Protein AF-A0A933RPC4-F1 (afdb_monomer_lite)

Structure (mmCIF, N/CA/C/O backbone):
data_AF-A0A933RPC4-F1
#
_entry.id   AF-A0A933RPC4-F1
#
loop_
_atom_site.group_PDB
_atom_site.id
_atom_site.type_symbol
_atom_site.label_atom_id
_atom_site.label_alt_id
_atom_site.label_comp_id
_atom_site.label_asym_id
_atom_site.label_entity_id
_atom_site.label_seq_id
_atom_site.pdbx_PDB_ins_code
_atom_site.Cartn_x
_atom_site.Cartn_y
_atom_site.Cartn_z
_atom_site.occupancy
_atom_site.B_iso_or_equiv
_atom_site.auth_seq_id
_atom_site.auth_comp_id
_atom_site.auth_asym_id
_atom_site.auth_atom_id
_atom_site.pdbx_PDB_model_num
ATOM 1 N N . MET A 1 1 ? 20.369 17.256 -13.723 1.00 57.94 1 MET A N 1
ATOM 2 C CA . MET A 1 1 ? 19.764 15.963 -13.328 1.00 57.94 1 MET A CA 1
ATOM 3 C C . MET A 1 1 ? 19.264 15.294 -14.595 1.00 57.94 1 MET A C 1
ATOM 5 O O . MET A 1 1 ? 18.896 16.015 -15.511 1.00 57.94 1 MET A O 1
ATOM 9 N N . SER A 1 2 ? 19.366 13.969 -14.718 1.00 73.44 2 SER A N 1
ATOM 10 C CA . SER A 1 2 ? 18.933 13.271 -15.935 1.00 73.44 2 SER A CA 1
ATOM 11 C C . SER A 1 2 ? 17.410 13.105 -15.948 1.00 73.44 2 SER A C 1
ATOM 13 O O . SER A 1 2 ? 16.814 12.784 -14.922 1.00 73.44 2 SER A O 1
ATOM 15 N N . GLU A 1 3 ? 16.775 13.250 -17.114 1.00 77.50 3 GLU A N 1
ATOM 16 C CA . GLU A 1 3 ? 15.316 13.099 -17.270 1.00 77.50 3 GLU A CA 1
ATOM 17 C C . GLU A 1 3 ? 14.790 11.736 -16.788 1.00 77.50 3 GLU A C 1
ATOM 19 O O . GLU A 1 3 ? 13.647 11.607 -16.357 1.00 77.50 3 GLU A O 1
ATOM 24 N N . ALA A 1 4 ? 15.611 10.684 -16.861 1.00 73.75 4 ALA A N 1
ATOM 25 C CA . ALA A 1 4 ? 15.263 9.364 -16.338 1.00 73.75 4 ALA A CA 1
ATOM 26 C C . ALA A 1 4 ? 15.171 9.348 -14.802 1.00 73.75 4 ALA A C 1
ATOM 28 O O . ALA A 1 4 ? 14.255 8.742 -14.250 1.00 73.75 4 ALA A O 1
ATOM 29 N N . PHE A 1 5 ? 16.082 10.044 -14.118 1.00 77.31 5 PHE A N 1
ATOM 30 C CA . PHE A 1 5 ? 16.080 10.144 -12.660 1.00 77.31 5 PHE A CA 1
ATOM 31 C C . PHE A 1 5 ? 14.871 10.940 -12.154 1.00 77.31 5 PHE A C 1
ATOM 33 O O . PHE A 1 5 ? 14.212 10.535 -11.195 1.00 77.31 5 PHE A O 1
ATOM 40 N N . ASP A 1 6 ? 14.543 12.043 -12.830 1.00 82.50 6 ASP A N 1
ATOM 41 C CA . ASP A 1 6 ? 13.403 12.880 -12.456 1.00 82.50 6 ASP A CA 1
ATOM 42 C C . ASP A 1 6 ? 12.060 12.173 -12.705 1.00 82.50 6 ASP A C 1
ATOM 44 O O . ASP A 1 6 ? 11.146 12.297 -11.884 1.00 82.50 6 ASP A O 1
ATOM 48 N N . ARG A 1 7 ? 11.958 11.355 -13.765 1.00 84.88 7 ARG A N 1
ATOM 49 C CA . ARG A 1 7 ? 10.789 10.494 -14.018 1.00 84.88 7 ARG A CA 1
ATOM 50 C C . ARG A 1 7 ? 10.577 9.458 -12.918 1.00 84.88 7 ARG A C 1
ATOM 52 O O . ARG A 1 7 ? 9.518 9.467 -12.293 1.00 84.88 7 ARG A O 1
ATOM 59 N N . GLY A 1 8 ? 11.605 8.669 -12.593 1.00 85.19 8 GLY A N 1
ATOM 60 C CA . GLY A 1 8 ? 11.526 7.678 -11.512 1.00 85.19 8 GLY A CA 1
ATOM 61 C C . G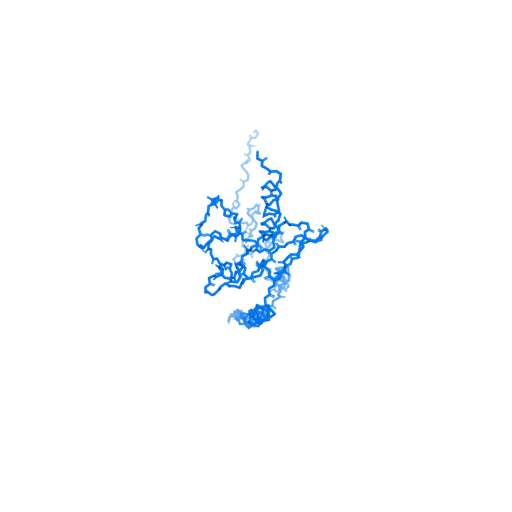LY A 1 8 ? 11.126 8.313 -10.177 1.00 85.19 8 GLY A C 1
ATOM 62 O O . GLY A 1 8 ? 10.178 7.877 -9.525 1.00 85.19 8 GLY A O 1
ATOM 63 N N . ARG A 1 9 ? 11.746 9.448 -9.825 1.00 88.12 9 ARG A N 1
ATOM 64 C CA . ARG A 1 9 ? 11.396 10.203 -8.613 1.00 88.12 9 ARG A CA 1
ATOM 65 C C . ARG A 1 9 ? 9.954 10.722 -8.632 1.00 88.12 9 ARG A C 1
ATOM 67 O O . ARG A 1 9 ? 9.306 10.765 -7.583 1.00 88.12 9 ARG A O 1
ATOM 74 N N . SER A 1 10 ? 9.456 11.182 -9.776 1.00 89.94 10 SER A N 1
ATOM 75 C CA . SER A 1 10 ? 8.071 11.645 -9.919 1.00 89.94 10 SER A CA 1
ATOM 76 C C . SER A 1 10 ? 7.085 10.493 -9.716 1.00 89.94 10 SER A C 1
ATOM 78 O O . SER A 1 10 ? 6.132 10.622 -8.942 1.00 89.94 10 SER A O 1
ATOM 80 N N . PHE A 1 11 ? 7.367 9.340 -10.324 1.00 92.00 11 PHE A N 1
ATOM 81 C CA . PHE A 1 11 ? 6.546 8.144 -10.199 1.00 92.00 11 PHE A CA 1
ATOM 82 C C . PHE A 1 11 ? 6.513 7.607 -8.761 1.00 92.00 11 PHE A C 1
ATOM 84 O O . PHE A 1 11 ? 5.427 7.436 -8.205 1.00 92.00 11 PHE A O 1
ATOM 91 N N . GLU A 1 12 ? 7.665 7.481 -8.095 1.00 92.06 12 GLU A N 1
ATOM 92 C CA . GLU A 1 12 ? 7.747 7.114 -6.670 1.00 92.06 12 GLU A CA 1
ATOM 93 C C . GLU A 1 12 ? 6.885 8.045 -5.796 1.00 92.06 12 GLU A C 1
ATOM 95 O O . GLU A 1 12 ? 6.175 7.606 -4.889 1.00 92.06 12 GLU A O 1
ATOM 100 N N . ASN A 1 13 ? 6.884 9.352 -6.085 1.00 92.56 13 ASN A N 1
ATOM 101 C CA . ASN A 1 13 ? 6.038 10.308 -5.371 1.00 92.56 13 ASN A CA 1
ATOM 102 C C . ASN A 1 13 ? 4.541 10.135 -5.666 1.00 92.56 13 ASN A C 1
ATOM 104 O O . ASN A 1 13 ? 3.733 10.370 -4.762 1.00 92.56 13 ASN A O 1
ATOM 108 N N . LYS A 1 14 ? 4.159 9.752 -6.892 1.00 93.12 14 LYS A N 1
ATOM 109 C CA . LYS A 1 14 ? 2.768 9.432 -7.257 1.00 93.12 14 LYS A CA 1
ATOM 110 C C . LYS A 1 14 ? 2.286 8.221 -6.457 1.00 93.12 14 LYS A C 1
ATOM 112 O O . LYS A 1 14 ? 1.271 8.326 -5.770 1.00 93.12 14 LYS A O 1
ATOM 117 N N . VAL A 1 15 ? 3.049 7.127 -6.465 1.00 92.88 15 VAL A N 1
ATOM 118 C CA . VAL A 1 15 ? 2.726 5.896 -5.721 1.00 92.88 15 VAL A CA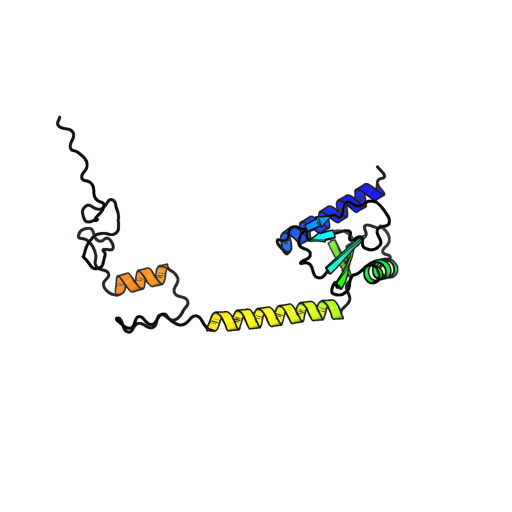 1
ATOM 119 C C . VAL A 1 15 ? 2.633 6.176 -4.219 1.00 92.88 15 VAL A C 1
ATOM 121 O O . VAL A 1 15 ? 1.627 5.850 -3.590 1.00 92.88 15 VAL A O 1
ATOM 124 N N . ARG A 1 16 ? 3.608 6.900 -3.653 1.00 93.06 16 ARG A N 1
ATOM 125 C CA . ARG A 1 16 ? 3.594 7.326 -2.244 1.00 93.06 16 ARG A CA 1
ATOM 126 C C . ARG A 1 16 ? 2.307 8.065 -1.865 1.00 93.06 16 ARG A C 1
ATOM 128 O O . ARG A 1 16 ? 1.734 7.790 -0.816 1.00 93.06 16 ARG A O 1
ATOM 135 N N . LYS A 1 17 ? 1.849 9.009 -2.697 1.00 92.81 17 LYS A N 1
ATOM 136 C CA . LYS A 1 17 ? 0.610 9.768 -2.445 1.00 92.81 17 LYS A CA 1
ATOM 137 C C . LYS A 1 17 ? -0.621 8.863 -2.443 1.00 92.81 17 LYS A C 1
ATOM 139 O O . LYS A 1 17 ? -1.454 9.002 -1.551 1.00 92.81 17 LYS A O 1
ATOM 144 N N . ILE A 1 18 ? -0.718 7.942 -3.406 1.00 92.56 18 ILE A N 1
ATOM 145 C CA . ILE A 1 18 ? -1.820 6.971 -3.485 1.00 92.56 18 ILE A CA 1
ATOM 146 C C . ILE A 1 18 ? -1.856 6.129 -2.207 1.00 92.56 18 ILE A C 1
ATOM 148 O O . ILE A 1 18 ? -2.890 6.055 -1.545 1.00 92.56 18 ILE A O 1
ATOM 152 N N . MET A 1 19 ? -0.714 5.565 -1.813 1.00 91.81 19 MET A N 1
ATOM 153 C CA . MET A 1 19 ? -0.614 4.733 -0.617 1.00 91.81 19 MET A CA 1
ATOM 154 C C . MET A 1 19 ? -0.945 5.495 0.663 1.00 91.81 19 MET A C 1
ATOM 156 O O . MET A 1 19 ? -1.761 5.025 1.448 1.00 91.81 19 MET A O 1
ATOM 160 N N . SER A 1 20 ? -0.375 6.686 0.864 1.00 90.62 20 SER A N 1
ATOM 161 C CA . SER A 1 20 ? -0.695 7.510 2.035 1.00 90.62 20 SER A CA 1
ATOM 162 C C . SER A 1 20 ? -2.177 7.873 2.098 1.00 90.62 20 SER A C 1
ATOM 164 O O . SER A 1 20 ? -2.750 7.871 3.181 1.00 90.62 20 SER A O 1
ATOM 166 N N . SER A 1 21 ? -2.819 8.142 0.957 1.00 91.56 21 SER A N 1
ATOM 167 C CA . SER A 1 21 ? -4.251 8.450 0.923 1.00 91.56 21 SER A CA 1
ATOM 168 C C . SER A 1 21 ? -5.130 7.241 1.243 1.00 91.56 21 SER A C 1
ATOM 170 O O . SER A 1 21 ? -6.191 7.419 1.834 1.00 91.56 21 SER A O 1
ATOM 172 N N . LYS A 1 22 ? -4.738 6.037 0.813 1.00 90.94 22 LYS A N 1
ATOM 173 C CA . LYS A 1 22 ? -5.549 4.819 0.964 1.00 90.94 22 LYS A CA 1
ATOM 174 C C . LYS A 1 22 ? -5.326 4.121 2.301 1.00 90.94 22 LYS A C 1
ATOM 176 O O . LYS A 1 22 ? -6.291 3.708 2.928 1.00 90.94 22 LYS A O 1
ATOM 181 N N . LEU A 1 23 ? -4.071 4.011 2.728 1.00 87.50 23 LEU A N 1
ATOM 182 C CA . LEU A 1 23 ? -3.686 3.316 3.957 1.00 87.50 23 LEU A CA 1
ATOM 183 C C . LEU A 1 23 ? -3.683 4.239 5.179 1.00 87.50 23 LEU A C 1
ATOM 185 O O . LEU A 1 23 ? -3.589 3.753 6.296 1.00 87.50 23 LEU A O 1
ATOM 189 N N . GLN A 1 24 ? -3.754 5.562 4.980 1.00 87.25 24 GLN A N 1
ATOM 190 C CA . GLN A 1 24 ? -3.625 6.563 6.050 1.00 87.25 24 GLN A CA 1
ATOM 191 C C . GLN A 1 24 ? -2.303 6.440 6.835 1.00 87.25 24 GLN A C 1
ATOM 193 O O . GLN A 1 24 ? -2.194 6.879 7.977 1.00 87.25 24 GLN A O 1
ATOM 198 N N . LEU A 1 25 ? -1.271 5.876 6.196 1.00 85.81 25 LEU A N 1
ATOM 199 C CA . LEU A 1 25 ? 0.065 5.689 6.759 1.00 85.81 25 LEU A CA 1
ATOM 200 C C . LEU A 1 25 ? 1.038 6.785 6.304 1.00 85.81 25 LEU A C 1
ATOM 202 O O . LEU A 1 25 ? 0.921 7.370 5.215 1.00 85.81 25 LEU A O 1
ATOM 206 N N . ASN A 1 26 ? 2.062 7.023 7.127 1.00 85.81 26 ASN A N 1
ATOM 207 C CA . ASN A 1 26 ? 3.136 7.962 6.817 1.00 85.81 26 ASN A CA 1
ATOM 208 C C . ASN A 1 26 ? 4.203 7.308 5.930 1.00 85.81 26 ASN A C 1
ATOM 210 O O . ASN A 1 26 ? 5.281 6.911 6.376 1.00 85.81 26 ASN A O 1
ATOM 214 N N . ILE A 1 27 ? 3.880 7.218 4.642 1.00 87.88 27 ILE A N 1
ATOM 215 C CA . ILE A 1 27 ? 4.730 6.600 3.633 1.00 87.88 27 ILE A CA 1
ATOM 216 C C . ILE A 1 27 ? 5.797 7.590 3.151 1.00 87.88 27 ILE A C 1
ATOM 218 O O . ILE A 1 27 ? 5.503 8.714 2.716 1.00 87.88 27 ILE A O 1
ATOM 222 N N . LYS A 1 28 ? 7.058 7.148 3.181 1.00 87.25 28 LYS A N 1
ATOM 223 C CA . LYS A 1 28 ? 8.230 7.902 2.734 1.00 87.25 28 LYS A CA 1
ATOM 224 C C . LYS A 1 28 ? 8.958 7.167 1.615 1.00 87.25 28 LYS A C 1
ATOM 226 O O . LYS A 1 28 ? 9.014 5.946 1.559 1.00 87.25 28 LYS A O 1
ATOM 231 N N . ARG A 1 29 ? 9.550 7.960 0.730 1.00 86.19 29 ARG A N 1
ATOM 232 C CA . ARG A 1 29 ? 10.479 7.495 -0.299 1.00 86.19 29 ARG A CA 1
ATOM 233 C C . ARG A 1 29 ? 11.848 7.295 0.332 1.00 86.19 29 ARG A C 1
ATOM 235 O O . ARG A 1 29 ? 12.293 8.199 1.054 1.00 86.19 29 ARG A O 1
ATOM 242 N N . ASP A 1 30 ? 12.523 6.188 0.053 1.00 79.44 30 ASP A N 1
ATOM 243 C CA . ASP A 1 30 ? 13.898 6.045 0.520 1.00 79.44 30 ASP A CA 1
ATOM 244 C C . ASP A 1 30 ? 14.831 6.923 -0.326 1.00 79.44 30 ASP A C 1
ATOM 246 O O . ASP A 1 30 ? 14.876 6.864 -1.557 1.00 79.44 30 ASP A O 1
ATOM 250 N N . LYS A 1 31 ? 15.541 7.830 0.346 1.00 67.62 31 LYS A N 1
ATOM 251 C CA . LYS A 1 31 ? 16.398 8.825 -0.305 1.00 67.62 31 LYS A CA 1
ATOM 252 C C . LYS A 1 31 ? 17.812 8.309 -0.554 1.00 67.62 31 LYS A C 1
ATOM 254 O O . LYS A 1 31 ? 18.581 9.044 -1.168 1.00 67.62 31 LYS A O 1
ATOM 259 N N . GLN A 1 32 ? 18.177 7.112 -0.088 1.00 59.09 32 GLN A N 1
ATOM 260 C CA . GLN A 1 32 ? 19.544 6.626 -0.254 1.00 59.09 32 GLN A CA 1
ATOM 261 C C . GLN A 1 32 ? 19.860 6.324 -1.723 1.00 59.09 32 GLN A C 1
ATOM 263 O O . GLN A 1 32 ? 19.387 5.360 -2.319 1.00 59.09 32 GLN A O 1
ATOM 268 N N . SER A 1 33 ? 20.673 7.183 -2.328 1.00 43.22 33 SER A N 1
ATOM 269 C CA . SER A 1 33 ? 21.341 6.938 -3.603 1.00 43.22 33 SER A CA 1
ATOM 270 C C . SER A 1 33 ? 22.560 6.049 -3.343 1.00 43.22 33 SER A C 1
ATOM 272 O O . SER A 1 33 ? 23.479 6.483 -2.656 1.00 43.22 33 SER A O 1
ATOM 274 N N . GLY A 1 34 ? 22.575 4.820 -3.861 1.00 49.50 34 GLY A N 1
ATOM 275 C CA . GLY A 1 34 ? 23.717 3.905 -3.732 1.00 49.50 34 GLY A CA 1
ATOM 276 C C . GLY A 1 34 ? 23.308 2.466 -3.433 1.00 49.50 34 GLY A C 1
ATOM 277 O O . GLY A 1 34 ? 22.218 2.227 -2.917 1.00 49.50 34 GLY A O 1
ATOM 278 N N . ALA A 1 35 ? 24.184 1.527 -3.799 1.00 44.91 35 ALA A N 1
ATOM 279 C CA . ALA A 1 35 ? 24.040 0.074 -3.687 1.00 44.91 35 ALA A CA 1
ATOM 280 C C . ALA A 1 35 ? 23.952 -0.414 -2.225 1.00 44.91 35 ALA A C 1
ATOM 282 O O . ALA A 1 35 ? 24.854 -1.065 -1.708 1.00 44.91 35 ALA A O 1
ATOM 283 N N . GLY A 1 36 ? 22.867 -0.064 -1.537 1.00 52.88 36 GLY A N 1
ATOM 284 C CA . GLY A 1 36 ? 22.479 -0.681 -0.276 1.00 52.88 36 GLY A CA 1
ATOM 285 C C . GLY A 1 36 ? 21.806 -2.025 -0.544 1.00 52.88 36 GLY A C 1
ATOM 286 O O . GLY A 1 36 ? 20.910 -2.108 -1.381 1.00 52.88 36 GLY A O 1
ATOM 287 N N . ILE A 1 37 ? 22.232 -3.062 0.177 1.00 54.97 37 ILE A N 1
ATOM 288 C CA . ILE A 1 37 ? 21.796 -4.459 -0.011 1.00 54.97 37 ILE A CA 1
ATOM 289 C C . ILE A 1 37 ? 20.285 -4.637 0.265 1.00 54.97 37 ILE A C 1
ATOM 291 O O . ILE A 1 37 ? 19.657 -5.512 -0.316 1.00 54.97 37 ILE A O 1
ATOM 295 N N . HIS A 1 38 ? 19.676 -3.748 1.062 1.00 61.06 38 HIS A N 1
ATOM 296 C CA . HIS A 1 38 ? 18.257 -3.808 1.447 1.00 61.06 38 HIS A CA 1
ATOM 297 C C . HIS A 1 38 ? 17.527 -2.478 1.220 1.00 61.06 38 HIS A C 1
ATOM 299 O O . HIS A 1 38 ? 16.871 -1.947 2.118 1.00 61.06 38 HIS A O 1
ATOM 305 N N . LYS A 1 39 ? 17.684 -1.886 0.032 1.00 72.00 39 LYS A N 1
ATOM 306 C CA . LYS A 1 39 ? 16.986 -0.644 -0.312 1.00 72.00 39 LYS A CA 1
ATOM 307 C C . LYS A 1 39 ? 15.582 -0.931 -0.858 1.00 72.00 39 LYS A C 1
ATOM 309 O O . LYS A 1 39 ? 15.437 -1.705 -1.798 1.00 72.00 39 LYS A O 1
ATOM 314 N N . GLN A 1 40 ? 14.590 -0.240 -0.300 1.00 76.00 40 GLN A N 1
ATOM 315 C CA . GLN A 1 40 ? 13.216 -0.156 -0.808 1.00 76.00 40 GLN A CA 1
ATOM 316 C C . GLN A 1 40 ? 12.990 1.208 -1.454 1.00 76.00 40 GLN A C 1
ATOM 318 O O . GLN A 1 40 ? 13.529 2.202 -0.969 1.00 76.00 40 GLN A O 1
ATOM 323 N N . ASP A 1 41 ? 12.174 1.293 -2.502 1.00 79.19 41 ASP A N 1
ATOM 324 C CA . ASP A 1 41 ? 11.840 2.598 -3.090 1.00 79.19 41 ASP A CA 1
ATOM 325 C C . ASP A 1 41 ? 10.851 3.358 -2.200 1.00 79.19 41 ASP A C 1
ATOM 327 O O . ASP A 1 41 ? 10.949 4.576 -1.998 1.00 79.19 41 ASP A O 1
ATOM 331 N N . ILE A 1 42 ? 9.923 2.611 -1.601 1.00 82.94 42 ILE A N 1
ATOM 332 C CA . ILE A 1 42 ? 8.888 3.115 -0.711 1.00 82.94 42 ILE A CA 1
ATOM 333 C C . ILE A 1 42 ? 8.907 2.324 0.592 1.00 82.94 42 ILE A C 1
ATOM 335 O O . ILE A 1 42 ? 8.849 1.099 0.588 1.00 82.94 42 ILE A O 1
ATOM 339 N N . ARG A 1 43 ? 8.926 3.049 1.711 1.00 82.00 43 ARG A N 1
ATOM 340 C CA . ARG A 1 43 ? 8.887 2.492 3.063 1.00 82.00 43 ARG A CA 1
ATOM 341 C C . ARG A 1 43 ? 7.886 3.241 3.924 1.00 82.00 43 ARG A C 1
ATOM 343 O O . ARG A 1 43 ? 7.749 4.464 3.838 1.00 82.00 43 ARG A O 1
ATOM 350 N N . ASP A 1 44 ? 7.223 2.509 4.801 1.00 81.19 44 ASP A N 1
ATOM 351 C CA . ASP A 1 44 ? 6.545 3.122 5.934 1.00 81.19 44 ASP A CA 1
ATOM 352 C C . ASP A 1 44 ? 7.585 3.598 6.965 1.00 81.19 44 ASP A C 1
ATOM 354 O O . ASP A 1 44 ? 8.632 2.976 7.161 1.00 81.19 44 ASP A O 1
ATOM 358 N N . GLN A 1 45 ? 7.314 4.728 7.618 1.00 73.62 45 GLN A N 1
ATOM 359 C CA . GLN A 1 45 ? 8.165 5.249 8.684 1.00 73.62 45 GLN A CA 1
ATOM 360 C C . GLN A 1 45 ? 8.249 4.285 9.876 1.00 73.62 45 GLN A C 1
ATOM 362 O O . GLN A 1 45 ? 9.296 4.234 10.522 1.00 73.62 45 GLN A O 1
ATOM 367 N N . TYR A 1 46 ? 7.175 3.549 10.160 1.00 75.06 46 TYR A N 1
ATOM 368 C CA . TYR A 1 46 ? 7.065 2.682 11.332 1.00 75.06 46 TYR A CA 1
ATOM 369 C C . TYR A 1 46 ? 7.274 1.197 11.017 1.00 75.06 46 TYR A C 1
ATOM 371 O O . TYR A 1 46 ? 7.214 0.375 11.925 1.00 75.06 46 TYR A O 1
ATOM 379 N N . GLY A 1 47 ? 7.553 0.852 9.754 1.00 74.56 47 GLY A N 1
ATOM 380 C CA . GLY A 1 47 ? 7.774 -0.533 9.334 1.00 74.56 47 GLY A CA 1
ATOM 381 C C . GLY A 1 47 ? 6.534 -1.421 9.460 1.00 74.56 47 GLY A C 1
ATOM 382 O O . GLY A 1 47 ? 6.673 -2.633 9.547 1.00 74.56 47 GLY A O 1
ATOM 383 N N . GLN A 1 48 ? 5.334 -0.837 9.479 1.00 78.25 48 GLN A N 1
ATOM 384 C CA . GLN A 1 48 ? 4.077 -1.573 9.643 1.00 78.25 48 GLN A CA 1
ATOM 385 C C . GLN A 1 48 ? 3.586 -2.201 8.340 1.00 78.25 48 GLN A C 1
ATOM 387 O O . GLN A 1 48 ? 2.687 -3.035 8.354 1.00 78.25 48 GLN A O 1
ATOM 392 N N . LEU A 1 49 ? 4.140 -1.777 7.204 1.00 84.06 49 LEU A N 1
ATOM 393 C CA . LEU A 1 49 ? 3.711 -2.244 5.898 1.00 84.06 49 LEU A CA 1
ATOM 394 C C . LEU A 1 49 ? 4.306 -3.637 5.602 1.00 84.06 49 LEU A C 1
ATOM 396 O O . LEU A 1 49 ? 5.527 -3.740 5.440 1.00 84.06 49 LEU A O 1
ATOM 400 N N . PRO A 1 50 ? 3.477 -4.685 5.428 1.00 88.50 50 PRO A N 1
ATOM 401 C CA . PRO A 1 50 ? 3.948 -6.038 5.121 1.00 88.50 50 PRO A CA 1
ATOM 402 C C . PRO A 1 50 ? 4.307 -6.211 3.633 1.00 88.50 50 PRO A C 1
ATOM 404 O O . PRO A 1 50 ? 4.224 -7.306 3.088 1.00 88.50 50 PRO A O 1
ATOM 407 N N . LEU A 1 51 ? 4.682 -5.129 2.942 1.00 90.50 51 LEU A N 1
ATOM 408 C CA . LEU A 1 51 ? 4.966 -5.115 1.507 1.00 90.50 51 LEU A CA 1
ATOM 409 C C . LEU A 1 51 ? 6.359 -4.539 1.252 1.00 90.50 51 LEU A C 1
ATOM 411 O O . LEU A 1 51 ? 6.707 -3.480 1.777 1.00 90.50 51 LEU A O 1
ATOM 415 N N . PHE A 1 52 ? 7.124 -5.210 0.396 1.00 91.25 52 PHE A N 1
ATOM 416 C CA . PHE A 1 52 ? 8.340 -4.679 -0.209 1.00 91.25 52 PHE A CA 1
ATOM 417 C C . PHE A 1 52 ? 7.967 -4.070 -1.560 1.00 91.25 52 PHE A C 1
ATOM 419 O O . PHE A 1 52 ? 7.532 -4.793 -2.452 1.00 91.25 52 PHE A O 1
ATOM 426 N N . ILE A 1 53 ? 8.121 -2.756 -1.723 1.00 91.12 53 ILE A N 1
ATOM 427 C CA . ILE A 1 53 ? 7.669 -2.052 -2.930 1.00 91.12 53 ILE A CA 1
ATOM 428 C C . ILE A 1 53 ? 8.862 -1.571 -3.751 1.00 91.12 53 ILE A C 1
ATOM 430 O O . ILE A 1 53 ? 9.624 -0.709 -3.307 1.00 91.12 53 ILE A O 1
ATOM 434 N N . GLU A 1 54 ? 8.955 -2.084 -4.977 1.00 91.94 54 GLU A N 1
ATOM 435 C CA . GLU A 1 54 ? 9.868 -1.613 -6.021 1.00 91.94 54 GLU A CA 1
ATOM 436 C C . GLU A 1 54 ? 9.055 -0.873 -7.098 1.00 91.94 54 GLU A C 1
ATOM 438 O O . GLU A 1 54 ? 8.090 -1.407 -7.651 1.00 91.94 54 GLU A O 1
ATOM 443 N N . CYS A 1 55 ? 9.427 0.370 -7.396 1.00 92.31 55 CYS A N 1
ATOM 444 C CA . CYS A 1 55 ? 8.764 1.225 -8.375 1.00 92.31 55 CYS A CA 1
ATOM 445 C C . CYS A 1 55 ? 9.574 1.273 -9.674 1.00 92.31 55 CYS A C 1
ATOM 447 O O . CYS A 1 55 ? 10.722 1.712 -9.686 1.00 92.31 55 CYS A O 1
ATOM 449 N N . LYS A 1 56 ? 8.966 0.890 -10.799 1.00 91.12 56 LYS A N 1
ATOM 450 C CA . LYS A 1 56 ? 9.616 0.924 -12.116 1.00 91.12 56 LYS A CA 1
ATOM 451 C C . LYS A 1 56 ? 8.815 1.781 -13.088 1.00 91.12 56 LYS A C 1
ATOM 453 O O . LYS A 1 56 ? 7.708 1.424 -13.466 1.00 91.12 56 LYS A O 1
ATOM 458 N N . ASP A 1 57 ? 9.408 2.887 -13.528 1.00 90.12 57 ASP A N 1
ATOM 459 C CA . ASP A 1 57 ? 8.871 3.734 -14.599 1.00 90.12 57 ASP A CA 1
ATOM 460 C C . ASP A 1 57 ? 9.727 3.570 -15.863 1.00 90.12 57 ASP A C 1
ATOM 462 O O . ASP A 1 57 ? 10.766 4.214 -16.040 1.00 90.12 57 ASP A O 1
ATOM 466 N N . HIS A 1 58 ? 9.321 2.637 -16.725 1.00 85.06 58 HIS A N 1
ATOM 467 C CA . HIS A 1 58 ? 10.005 2.320 -17.976 1.00 85.06 58 HIS A CA 1
ATOM 468 C C . HIS A 1 58 ? 9.003 2.199 -19.123 1.00 85.06 58 HIS A C 1
ATOM 470 O O . HIS A 1 58 ? 7.926 1.641 -18.963 1.00 85.06 58 HIS A O 1
ATOM 476 N N . LYS A 1 59 ? 9.412 2.636 -20.323 1.00 82.88 59 LYS A N 1
ATOM 477 C CA . LYS A 1 59 ? 8.603 2.509 -21.552 1.00 82.88 59 LYS A CA 1
ATOM 478 C C . LYS A 1 59 ? 8.362 1.058 -21.977 1.00 82.88 59 LYS A C 1
ATOM 480 O O . LYS A 1 59 ? 7.405 0.778 -22.684 1.00 82.88 59 LYS A O 1
ATOM 485 N N . THR A 1 60 ? 9.276 0.161 -21.620 1.00 86.00 60 THR A N 1
ATOM 486 C CA . THR A 1 60 ? 9.202 -1.255 -21.975 1.00 86.00 60 THR A CA 1
ATOM 487 C C . THR A 1 60 ? 9.041 -2.062 -20.706 1.00 86.00 60 THR A C 1
ATOM 489 O O . THR A 1 60 ? 9.890 -1.994 -19.815 1.00 86.00 60 THR A O 1
ATOM 492 N N . THR A 1 61 ? 7.972 -2.844 -20.645 1.00 88.25 61 THR A N 1
ATOM 493 C CA . THR A 1 61 ? 7.651 -3.652 -19.476 1.00 88.25 61 THR A CA 1
ATOM 494 C C . THR A 1 61 ? 8.549 -4.882 -19.416 1.00 88.25 61 THR A C 1
ATOM 496 O O . THR A 1 61 ? 8.499 -5.747 -20.289 1.00 88.25 61 THR A O 1
ATOM 499 N N . LYS A 1 62 ? 9.369 -4.985 -18.365 1.00 91.25 62 LYS A N 1
ATOM 500 C CA . LYS A 1 62 ? 10.238 -6.145 -18.115 1.00 91.25 62 LYS A CA 1
ATOM 501 C C . LYS A 1 62 ? 9.857 -6.862 -16.820 1.00 91.25 62 LYS A C 1
ATOM 503 O O . LYS A 1 62 ? 10.692 -7.075 -15.945 1.00 91.25 62 LYS A O 1
ATOM 508 N N . LEU A 1 63 ? 8.586 -7.260 -16.708 1.00 91.38 63 LEU A N 1
ATOM 509 C CA . LEU A 1 63 ? 8.004 -7.789 -15.463 1.00 91.38 63 LEU A CA 1
ATOM 510 C C . LEU A 1 63 ? 8.831 -8.906 -14.822 1.00 91.38 63 LEU A C 1
ATOM 512 O O . LEU A 1 63 ? 9.050 -8.874 -13.621 1.00 91.38 63 LEU A O 1
ATOM 516 N N . LYS A 1 64 ? 9.332 -9.872 -15.604 1.00 91.94 64 LYS A N 1
ATOM 517 C CA . LYS A 1 64 ? 10.122 -10.996 -15.067 1.00 91.94 64 LYS A CA 1
ATOM 518 C C . LYS A 1 64 ? 11.441 -10.551 -14.426 1.00 91.94 64 LYS A C 1
ATOM 520 O O . LYS A 1 64 ? 11.869 -11.155 -13.451 1.00 91.94 64 LYS A O 1
ATOM 525 N N . GLU A 1 65 ? 12.093 -9.538 -14.993 1.00 92.69 65 GLU A N 1
ATOM 526 C CA . GLU A 1 65 ? 13.348 -8.979 -14.477 1.00 92.69 65 GLU A CA 1
ATOM 527 C C . GLU A 1 65 ? 13.072 -8.194 -13.194 1.00 92.69 65 GLU A C 1
ATOM 529 O O . GLU 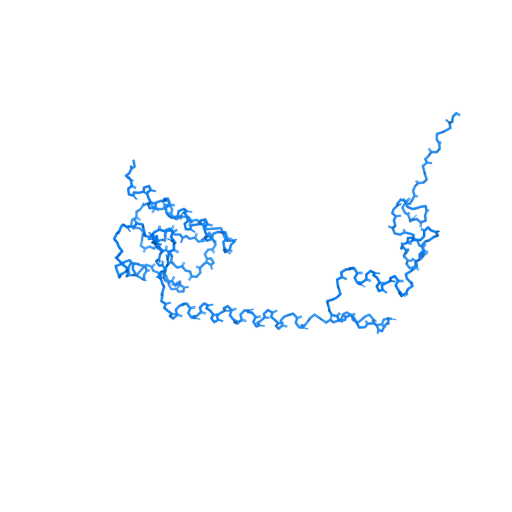A 1 65 ? 13.652 -8.487 -12.154 1.00 92.69 65 GLU A O 1
ATOM 534 N N . TRP A 1 66 ? 12.095 -7.286 -13.243 1.00 92.81 66 TRP A N 1
ATOM 535 C CA . TRP A 1 66 ? 11.695 -6.471 -12.094 1.00 92.81 66 TRP A CA 1
ATOM 536 C C . TRP A 1 66 ? 11.183 -7.314 -10.929 1.00 92.81 66 TRP A C 1
ATOM 538 O O . TRP A 1 66 ? 11.488 -7.026 -9.778 1.00 92.81 66 TRP A O 1
ATOM 548 N N . TRP A 1 67 ? 10.448 -8.383 -11.231 1.00 92.81 67 TRP A N 1
ATOM 549 C CA . TRP A 1 67 ? 9.976 -9.334 -10.235 1.00 92.81 67 TRP A CA 1
ATOM 550 C C . TRP A 1 67 ? 11.133 -10.021 -9.511 1.00 92.81 67 TRP A C 1
ATOM 552 O O . TRP A 1 67 ? 11.137 -10.073 -8.288 1.00 92.81 67 TRP A O 1
ATOM 562 N N . ARG A 1 68 ? 12.139 -10.511 -10.249 1.00 91.94 68 ARG A N 1
ATOM 563 C CA . ARG A 1 68 ? 13.327 -11.144 -9.651 1.00 91.94 68 ARG A CA 1
ATOM 564 C C . ARG A 1 68 ? 14.104 -10.177 -8.762 1.00 91.94 68 ARG A C 1
ATOM 566 O O . ARG A 1 68 ? 14.607 -10.592 -7.724 1.00 91.94 68 ARG A O 1
ATOM 573 N N . GLU A 1 69 ? 14.192 -8.905 -9.152 1.00 88.81 69 GLU A N 1
ATOM 574 C CA . GLU A 1 69 ? 14.806 -7.870 -8.315 1.00 88.81 69 GLU A CA 1
ATOM 575 C C . GLU A 1 69 ? 14.013 -7.630 -7.025 1.00 88.81 69 GLU A C 1
ATOM 577 O O . GLU A 1 69 ? 14.613 -7.559 -5.955 1.00 88.81 69 GLU A O 1
ATOM 582 N N . ALA A 1 70 ? 12.685 -7.522 -7.114 1.00 90.44 70 ALA A N 1
ATOM 583 C CA . ALA A 1 70 ? 11.831 -7.296 -5.951 1.00 90.44 70 ALA A CA 1
ATOM 584 C C . ALA A 1 70 ? 11.832 -8.498 -4.992 1.00 90.44 70 ALA A C 1
ATOM 586 O O . ALA A 1 70 ? 12.018 -8.321 -3.792 1.00 90.44 70 ALA A O 1
ATOM 587 N N . ASP A 1 71 ? 11.688 -9.716 -5.516 1.00 91.06 71 ASP A N 1
ATOM 588 C CA . ASP A 1 71 ? 11.710 -10.958 -4.735 1.00 91.06 71 ASP A CA 1
ATOM 589 C C . ASP A 1 71 ? 13.073 -11.154 -4.050 1.00 91.06 71 ASP A C 1
ATOM 591 O O . ASP A 1 71 ? 13.129 -11.381 -2.844 1.00 91.06 71 ASP A O 1
ATOM 595 N N . GLY A 1 72 ? 14.180 -10.933 -4.770 1.00 87.50 72 GLY A N 1
ATOM 596 C CA . GLY A 1 72 ? 15.534 -11.081 -4.225 1.00 87.50 72 GLY A CA 1
ATOM 597 C C . GLY A 1 72 ? 15.936 -10.044 -3.168 1.00 87.50 72 GLY A C 1
ATOM 598 O O . GLY A 1 72 ? 16.826 -10.316 -2.365 1.00 87.50 72 GLY A O 1
ATOM 599 N N . LYS A 1 73 ? 15.304 -8.862 -3.152 1.00 86.44 73 LYS A N 1
ATOM 600 C CA . LYS A 1 73 ? 15.545 -7.815 -2.138 1.00 86.44 73 LYS A CA 1
ATOM 601 C C . LYS A 1 73 ? 14.530 -7.831 -0.994 1.00 86.44 73 LYS A C 1
ATOM 603 O O . LYS A 1 73 ? 14.746 -7.143 0.008 1.00 86.44 73 LYS A O 1
ATOM 608 N N . SER A 1 74 ? 13.417 -8.547 -1.152 1.00 84.75 74 SER A N 1
ATOM 609 C CA . SER A 1 74 ? 12.371 -8.615 -0.136 1.00 84.75 74 SER A CA 1
ATOM 610 C C . SER A 1 74 ? 12.888 -9.271 1.146 1.00 84.75 74 SER A C 1
ATOM 612 O O . SER A 1 74 ? 13.650 -10.236 1.113 1.00 84.75 74 SER A O 1
ATOM 614 N N . ASN A 1 75 ? 12.511 -8.708 2.296 1.00 81.50 75 ASN A N 1
ATOM 615 C CA . ASN A 1 75 ? 12.867 -9.279 3.592 1.00 81.50 75 ASN A CA 1
ATOM 616 C C . ASN A 1 75 ? 11.858 -10.357 3.995 1.00 81.50 75 ASN A C 1
ATOM 618 O O . ASN A 1 75 ? 10.705 -10.348 3.561 1.00 81.50 75 ASN A O 1
ATOM 622 N N . PHE A 1 76 ? 12.275 -11.245 4.899 1.00 78.44 76 PHE A N 1
ATOM 623 C CA . PHE A 1 76 ? 11.380 -12.231 5.498 1.00 78.44 76 PHE A CA 1
ATOM 624 C C . PHE A 1 76 ? 10.166 -11.541 6.146 1.00 78.44 76 PHE A C 1
ATOM 626 O O . PHE A 1 76 ? 10.329 -10.622 6.949 1.00 78.44 76 PHE A O 1
ATOM 633 N N . GLY A 1 77 ? 8.957 -11.971 5.776 1.00 81.50 77 GLY A N 1
ATOM 634 C CA . GLY A 1 77 ? 7.699 -11.375 6.242 1.00 81.50 77 GLY A CA 1
ATOM 635 C C . GLY A 1 77 ? 7.200 -10.170 5.433 1.00 81.50 77 GLY A C 1
ATOM 636 O O . GLY A 1 77 ? 6.186 -9.587 5.803 1.00 81.50 77 GLY A O 1
ATOM 637 N N . GLN A 1 78 ? 7.868 -9.793 4.337 1.00 87.38 78 GLN A N 1
ATOM 638 C CA . GLN A 1 78 ? 7.360 -8.793 3.393 1.00 87.38 78 GLN A CA 1
ATOM 639 C C . GLN A 1 78 ? 7.009 -9.445 2.055 1.00 87.38 78 GLN A C 1
ATOM 641 O O . GLN A 1 78 ? 7.836 -10.136 1.463 1.00 87.38 78 GLN A O 1
ATOM 646 N N . ALA A 1 79 ? 5.806 -9.186 1.542 1.00 91.94 79 ALA A N 1
ATOM 647 C CA . ALA A 1 79 ? 5.428 -9.631 0.206 1.00 91.94 79 ALA A CA 1
ATOM 648 C C . ALA A 1 79 ? 6.073 -8.716 -0.856 1.00 91.94 79 ALA A C 1
ATOM 650 O O . ALA A 1 79 ? 5.903 -7.493 -0.780 1.00 91.94 79 ALA A O 1
ATOM 651 N N . PRO A 1 80 ? 6.812 -9.255 -1.842 1.00 93.25 80 PRO A N 1
ATOM 652 C CA . PRO A 1 80 ? 7.373 -8.463 -2.928 1.00 93.25 80 PRO A CA 1
ATOM 653 C C . PRO A 1 80 ? 6.272 -7.944 -3.854 1.00 93.25 80 PRO A C 1
ATOM 655 O O . PRO A 1 80 ? 5.413 -8.693 -4.324 1.00 93.25 80 PRO A O 1
ATOM 658 N N . VAL A 1 81 ? 6.322 -6.644 -4.138 1.00 94.56 81 VAL A N 1
ATOM 659 C CA . VAL A 1 81 ? 5.385 -5.941 -5.010 1.00 94.56 81 VAL A CA 1
ATOM 660 C C . VAL A 1 81 ? 6.162 -5.052 -5.973 1.00 94.56 81 VAL A C 1
ATOM 662 O O . VAL A 1 81 ? 6.932 -4.180 -5.566 1.00 94.56 81 VAL A O 1
ATOM 665 N N . VAL A 1 82 ? 5.918 -5.241 -7.267 1.00 94.81 82 VAL A N 1
ATOM 666 C CA . VAL A 1 82 ? 6.422 -4.348 -8.316 1.00 94.81 82 VAL A CA 1
ATOM 667 C C . VAL A 1 82 ? 5.298 -3.418 -8.729 1.00 94.81 82 VAL A C 1
ATOM 669 O O . VAL A 1 82 ? 4.236 -3.894 -9.117 1.00 94.81 82 VAL A O 1
ATOM 672 N N . VAL A 1 83 ? 5.530 -2.110 -8.682 1.00 95.12 83 VAL A N 1
ATOM 673 C CA . VAL A 1 83 ? 4.565 -1.084 -9.090 1.00 95.12 83 VAL A CA 1
ATOM 674 C C . VAL A 1 83 ? 5.090 -0.373 -10.328 1.00 95.12 83 VAL A C 1
ATOM 676 O O . VAL A 1 83 ? 6.244 0.057 -10.360 1.00 95.12 83 VAL A O 1
ATOM 679 N N . PHE A 1 84 ? 4.255 -0.242 -11.353 1.00 94.62 84 PHE A N 1
ATOM 680 C CA . PHE A 1 84 ? 4.641 0.352 -12.631 1.00 94.62 84 PHE A CA 1
ATOM 681 C C . PHE A 1 84 ? 3.454 1.093 -13.262 1.00 94.62 84 PHE A C 1
ATOM 683 O O . PHE A 1 84 ? 2.298 0.754 -12.993 1.00 94.62 84 PHE A O 1
ATOM 690 N N . PRO A 1 85 ? 3.707 2.144 -14.057 1.00 93.31 85 PRO A N 1
ATOM 691 C CA . PRO A 1 85 ? 2.653 2.798 -14.810 1.00 93.31 85 PRO A CA 1
ATOM 692 C C . PRO A 1 85 ? 2.305 1.964 -16.046 1.00 93.31 85 PRO A C 1
ATOM 694 O O . PRO A 1 85 ? 3.200 1.471 -16.734 1.00 93.31 85 PRO A O 1
ATOM 697 N N . ASP A 1 86 ? 1.017 1.858 -16.351 1.00 90.25 86 ASP A N 1
ATOM 698 C CA . ASP A 1 86 ? 0.535 1.383 -17.646 1.00 90.25 86 ASP A CA 1
ATOM 699 C C . ASP A 1 86 ? -0.504 2.374 -18.170 1.00 90.25 86 ASP A C 1
ATOM 701 O O . ASP A 1 86 ? -1.584 2.534 -17.600 1.00 90.25 86 ASP A O 1
ATOM 705 N N . ASN A 1 87 ? -0.139 3.106 -19.222 1.00 86.06 87 ASN A N 1
ATOM 706 C CA . ASN A 1 87 ? -0.902 4.245 -19.736 1.00 86.06 87 ASN A CA 1
ATOM 707 C C . ASN A 1 87 ? -1.251 5.265 -18.628 1.00 86.06 87 ASN A C 1
ATOM 709 O O . ASN A 1 87 ? -0.367 5.959 -18.120 1.00 86.06 87 ASN A O 1
ATOM 713 N N . GLU A 1 88 ? -2.528 5.375 -18.258 1.00 85.69 88 GLU A N 1
ATOM 714 C CA . GLU A 1 88 ? -3.018 6.308 -17.234 1.00 85.69 88 GLU A CA 1
ATOM 715 C C . GLU A 1 88 ? -3.098 5.679 -15.832 1.00 85.69 88 GLU A C 1
ATOM 717 O O . GLU A 1 88 ? -3.185 6.392 -14.822 1.00 85.69 88 GLU A O 1
ATOM 722 N N . GLU A 1 89 ? -2.999 4.353 -15.747 1.00 89.62 89 GLU A N 1
ATOM 723 C CA . GLU A 1 89 ? -3.172 3.592 -14.518 1.00 89.62 89 GLU A CA 1
ATOM 724 C C . GLU A 1 89 ? -1.838 3.263 -13.840 1.00 89.62 89 GLU A C 1
ATOM 726 O O . GLU A 1 89 ? -0.750 3.329 -14.416 1.00 89.62 89 GLU A O 1
ATOM 731 N N . VAL A 1 90 ? -1.925 2.946 -12.549 1.00 93.19 90 VAL A N 1
ATOM 732 C CA . VAL A 1 90 ? -0.802 2.431 -11.766 1.00 93.19 90 VAL A CA 1
ATOM 733 C C . VAL A 1 90 ? -1.135 0.991 -11.425 1.00 93.19 90 VAL A C 1
ATOM 735 O O . VAL A 1 90 ? -2.029 0.743 -10.617 1.00 93.19 90 VAL A O 1
ATOM 738 N N . LEU A 1 91 ? -0.417 0.064 -12.049 1.00 94.25 91 LEU A N 1
ATOM 739 C CA . LEU A 1 91 ? -0.591 -1.364 -11.842 1.00 94.25 91 LEU A CA 1
ATOM 740 C C . LEU A 1 91 ? 0.464 -1.893 -10.876 1.00 94.25 91 LEU A C 1
ATOM 742 O O . LEU A 1 91 ? 1.522 -1.287 -10.668 1.00 94.25 91 LEU A O 1
ATOM 746 N N . CYS A 1 92 ? 0.177 -3.053 -10.294 1.00 95.06 92 CYS A N 1
ATOM 747 C CA . CYS A 1 92 ? 1.148 -3.793 -9.512 1.00 95.06 92 CYS A CA 1
ATOM 748 C C . CYS A 1 92 ? 1.152 -5.283 -9.859 1.00 95.06 92 CYS A C 1
ATOM 750 O O . CYS A 1 92 ? 0.154 -5.840 -10.312 1.00 95.06 92 CYS A O 1
ATOM 752 N N . VAL A 1 93 ? 2.298 -5.924 -9.637 1.00 95.12 93 VAL A N 1
ATOM 753 C CA . VAL A 1 93 ? 2.449 -7.382 -9.657 1.00 95.12 93 VAL A CA 1
ATOM 754 C C . VAL A 1 93 ? 2.840 -7.847 -8.263 1.00 95.12 93 VAL A C 1
ATOM 756 O O . VAL A 1 93 ? 3.745 -7.277 -7.655 1.00 95.12 93 VAL A O 1
ATOM 759 N N . MET A 1 94 ? 2.180 -8.904 -7.799 1.00 95.75 94 MET A N 1
ATOM 760 C CA . MET A 1 94 ? 2.506 -9.649 -6.584 1.00 95.75 94 MET A CA 1
ATOM 761 C C . MET A 1 94 ? 2.236 -11.143 -6.800 1.00 95.75 94 MET A C 1
ATOM 763 O O . MET A 1 94 ? 1.561 -11.511 -7.768 1.00 95.75 94 MET A O 1
ATOM 767 N N . ARG A 1 95 ? 2.732 -12.017 -5.913 1.00 94.62 95 ARG A N 1
ATOM 768 C CA . ARG A 1 95 ? 2.354 -13.436 -5.970 1.00 94.62 95 ARG A CA 1
ATOM 769 C C . ARG A 1 95 ? 0.874 -13.575 -5.672 1.00 94.62 95 ARG A C 1
ATOM 771 O O . ARG A 1 95 ? 0.343 -12.926 -4.774 1.00 94.62 95 ARG A O 1
ATOM 778 N N . PHE A 1 96 ? 0.230 -14.474 -6.402 1.00 94.56 96 PHE A N 1
ATOM 779 C CA . PHE A 1 96 ? -1.177 -14.764 -6.176 1.00 94.56 96 PHE A CA 1
ATOM 780 C C . PHE A 1 96 ? -1.425 -15.313 -4.764 1.00 94.56 96 PHE A C 1
ATOM 782 O O . PHE A 1 96 ? -2.374 -14.902 -4.110 1.00 94.56 96 PHE A O 1
ATOM 789 N N . GLU A 1 97 ? -0.531 -16.162 -4.259 1.00 94.69 97 GLU A N 1
ATOM 790 C CA . GLU A 1 97 ? -0.594 -16.680 -2.886 1.00 94.69 97 GLU A CA 1
ATOM 791 C C . GLU A 1 97 ? -0.527 -15.561 -1.838 1.00 94.69 97 GLU A C 1
ATOM 793 O O . GLU A 1 97 ? -1.349 -15.530 -0.927 1.00 94.69 97 GLU A O 1
ATOM 798 N N . ASP A 1 98 ? 0.382 -14.594 -2.007 1.00 93.88 98 ASP A N 1
ATOM 799 C CA . ASP A 1 98 ? 0.495 -13.442 -1.103 1.00 93.88 98 ASP A CA 1
ATOM 800 C C . ASP A 1 98 ? -0.790 -12.596 -1.118 1.00 93.88 98 ASP A C 1
ATOM 802 O O . ASP A 1 98 ? -1.259 -12.160 -0.068 1.00 93.88 98 ASP A O 1
ATOM 806 N N . LEU A 1 99 ? -1.408 -12.408 -2.292 1.00 94.19 99 LEU A N 1
ATOM 807 C CA . LEU A 1 99 ? -2.700 -11.725 -2.404 1.00 94.19 99 LEU A CA 1
ATOM 808 C C . LEU A 1 99 ? -3.793 -12.475 -1.634 1.00 94.19 99 LEU A C 1
ATOM 810 O O . LEU A 1 99 ? -4.547 -11.858 -0.884 1.00 94.19 99 LEU A O 1
ATOM 814 N N . LEU A 1 100 ? -3.885 -13.795 -1.810 1.00 95.56 100 LEU A N 1
ATOM 815 C CA . LEU A 1 100 ? -4.881 -14.614 -1.120 1.00 95.56 100 LEU A CA 1
ATOM 816 C C . LEU A 1 100 ? -4.686 -14.600 0.400 1.00 95.56 100 LEU A C 1
ATOM 818 O O . LEU A 1 100 ? -5.674 -14.527 1.127 1.00 95.56 100 LEU A O 1
ATOM 822 N N . ASN A 1 101 ? -3.440 -14.610 0.877 1.00 93.62 101 ASN A N 1
ATOM 823 C CA . ASN A 1 101 ? -3.132 -14.495 2.303 1.00 93.62 101 ASN A CA 1
ATOM 824 C C . ASN A 1 101 ? -3.631 -13.160 2.874 1.00 93.62 101 ASN A C 1
ATOM 826 O O . ASN A 1 101 ? -4.334 -13.159 3.880 1.00 93.62 101 ASN A O 1
ATOM 830 N N . ILE A 1 102 ? -3.377 -12.041 2.184 1.00 91.31 102 ILE A N 1
ATOM 831 C CA . ILE A 1 102 ? -3.879 -10.717 2.595 1.00 91.31 102 ILE A CA 1
ATOM 832 C C . ILE A 1 102 ? -5.415 -10.679 2.602 1.00 91.31 102 ILE A C 1
ATOM 834 O O . ILE A 1 102 ? -6.024 -10.108 3.509 1.00 91.31 102 ILE A O 1
ATOM 838 N N . VAL A 1 103 ? -6.065 -11.278 1.598 1.00 93.88 103 VAL A N 1
ATOM 839 C CA . VAL A 1 103 ? -7.535 -11.345 1.539 1.00 93.88 103 VAL A CA 1
ATOM 840 C C . VAL A 1 103 ? -8.087 -12.153 2.711 1.00 93.88 103 VAL A C 1
ATOM 842 O O . VAL A 1 103 ? -9.036 -11.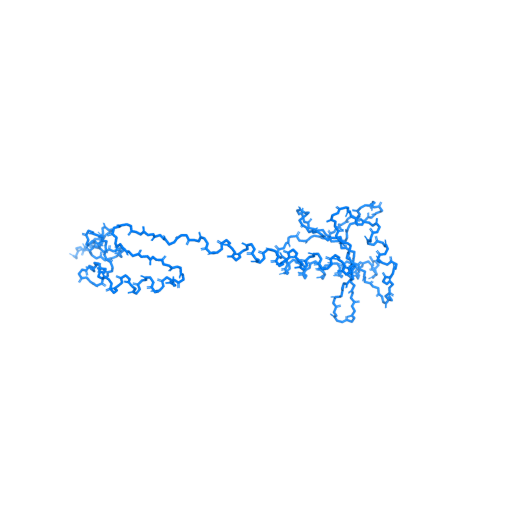702 3.351 1.00 93.88 103 VAL A O 1
ATOM 845 N N . ARG A 1 104 ? -7.481 -13.304 3.020 1.00 94.31 104 ARG A N 1
ATOM 846 C CA . ARG A 1 104 ? -7.864 -14.145 4.157 1.00 94.31 104 ARG A CA 1
ATOM 847 C C . ARG A 1 104 ? -7.718 -13.402 5.480 1.00 94.31 104 ARG A C 1
ATOM 849 O O . ARG A 1 104 ? -8.683 -13.340 6.230 1.00 94.31 104 ARG A O 1
ATOM 856 N N . GLU A 1 105 ? -6.575 -12.766 5.723 1.00 91.19 105 GLU A N 1
ATOM 857 C CA . GLU A 1 105 ? -6.374 -11.942 6.921 1.00 91.19 105 GLU A CA 1
ATOM 858 C C . GLU A 1 105 ? -7.441 -10.846 7.028 1.00 91.19 105 GLU A C 1
ATOM 860 O O . GLU A 1 105 ? -8.004 -10.614 8.096 1.00 91.19 105 GLU A O 1
ATOM 865 N N . SER A 1 106 ? -7.786 -10.188 5.915 1.00 90.56 106 SER A N 1
ATOM 866 C CA . SER A 1 106 ? -8.853 -9.184 5.911 1.00 90.56 106 SER A CA 1
ATOM 867 C C . SER A 1 106 ? -10.236 -9.760 6.231 1.00 90.56 106 SER A C 1
ATOM 869 O O . SER A 1 106 ? -11.088 -8.990 6.682 1.00 90.56 106 SER A O 1
ATOM 871 N N . MET A 1 107 ? -10.502 -11.035 5.943 1.00 92.75 107 MET A N 1
ATOM 872 C CA . MET A 1 107 ? -11.748 -11.704 6.326 1.00 92.75 107 MET A CA 1
ATOM 873 C C . MET A 1 107 ? -11.734 -12.030 7.819 1.00 92.75 107 MET A C 1
ATOM 875 O O . MET A 1 107 ? -12.638 -11.595 8.524 1.00 92.75 107 MET A O 1
ATOM 879 N N . ASP A 1 108 ? -10.653 -12.633 8.318 1.00 93.19 108 ASP A N 1
ATOM 880 C CA . ASP A 1 108 ? -10.489 -12.971 9.739 1.00 93.19 108 ASP A CA 1
ATOM 881 C C . ASP A 1 108 ? -10.636 -11.726 10.644 1.00 93.19 108 ASP A C 1
ATOM 883 O O . ASP A 1 108 ? -11.279 -11.763 11.698 1.00 93.19 108 ASP A O 1
ATOM 887 N N . TRP A 1 109 ? -10.100 -10.576 10.211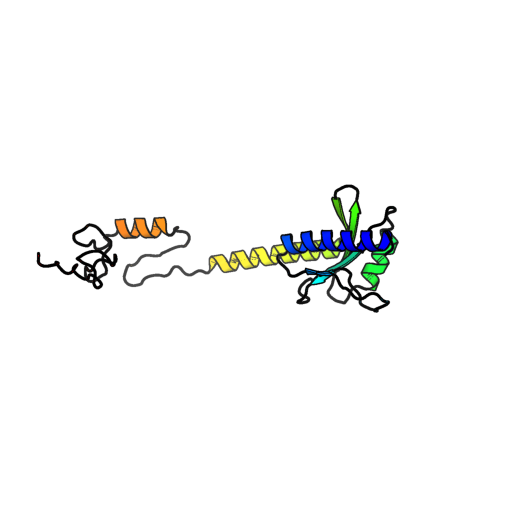 1.00 90.12 109 TRP A N 1
ATOM 888 C CA . TRP A 1 109 ? -10.266 -9.301 10.919 1.00 90.12 109 TRP A CA 1
ATOM 889 C C . TRP A 1 109 ? -11.704 -8.779 10.921 1.00 90.12 109 TRP A C 1
ATOM 891 O O . TRP A 1 109 ? -12.108 -8.123 11.884 1.00 90.12 109 TRP A O 1
ATOM 901 N N . LYS A 1 110 ? -12.474 -9.021 9.855 1.00 90.12 110 LYS A N 1
ATOM 902 C CA . LYS A 1 110 ? -13.887 -8.619 9.801 1.00 90.12 110 LYS A CA 1
ATOM 903 C C . LYS A 1 110 ? -14.719 -9.461 10.751 1.00 90.12 110 LYS A C 1
ATOM 905 O O . LYS A 1 110 ? -15.496 -8.876 11.499 1.00 90.12 110 LYS A O 1
ATOM 910 N N . ASP A 1 111 ? -14.483 -10.767 10.764 1.00 89.12 111 ASP A N 1
ATOM 911 C CA . ASP A 1 111 ? -15.178 -11.708 11.640 1.00 89.12 111 ASP A CA 1
ATOM 912 C C . ASP A 1 111 ? -14.880 -11.372 13.110 1.00 89.12 111 ASP A C 1
ATOM 914 O O . ASP A 1 111 ? -15.790 -11.147 13.903 1.00 89.12 111 ASP A O 1
ATOM 918 N N . THR A 1 112 ? -13.604 -11.153 13.449 1.00 86.88 112 THR A N 1
ATOM 919 C CA . THR A 1 112 ? -13.199 -10.725 14.802 1.00 86.88 112 THR A CA 1
ATOM 920 C C . THR A 1 112 ? -13.850 -9.396 15.210 1.00 86.88 112 THR A C 1
ATOM 922 O O . THR A 1 112 ? -14.263 -9.208 16.355 1.00 86.88 112 THR A O 1
ATOM 925 N N . ALA A 1 113 ? -13.937 -8.433 14.288 1.00 86.75 113 ALA A N 1
ATOM 926 C CA . ALA A 1 113 ? -14.576 -7.148 14.558 1.00 86.75 113 ALA A CA 1
ATOM 927 C C . ALA A 1 113 ? -16.101 -7.263 14.710 1.00 86.75 113 ALA A C 1
ATOM 929 O O . ALA A 1 113 ? -16.704 -6.418 15.373 1.00 86.75 113 ALA A O 1
ATOM 930 N N . GLU A 1 114 ? -16.728 -8.254 14.079 1.00 84.31 114 GLU A N 1
ATOM 931 C CA . GLU A 1 114 ? -18.144 -8.561 14.246 1.00 84.31 114 GLU A CA 1
ATOM 932 C C . GLU A 1 114 ? -18.402 -9.190 15.614 1.00 84.31 114 GLU A C 1
ATOM 934 O O . GLU A 1 114 ? -19.220 -8.653 16.360 1.00 84.31 114 GLU A O 1
ATOM 939 N N . ASP A 1 115 ? -17.619 -10.196 16.008 1.00 83.56 115 ASP A N 1
ATOM 940 C CA . ASP A 1 115 ? -17.706 -10.824 17.332 1.00 83.56 115 ASP A CA 1
ATOM 941 C C . ASP A 1 115 ? -17.566 -9.793 18.465 1.00 83.56 115 ASP A C 1
ATOM 943 O O . ASP A 1 115 ? -18.398 -9.723 19.371 1.00 83.56 115 ASP A O 1
ATOM 947 N N . LEU A 1 116 ? -16.579 -8.892 18.376 1.00 79.94 116 LEU A N 1
ATOM 948 C CA . LEU A 1 116 ? -16.378 -7.834 19.376 1.00 79.94 116 LEU A CA 1
ATOM 949 C C . LEU A 1 116 ? -17.543 -6.834 19.468 1.00 79.94 116 LEU A C 1
ATOM 951 O O . LEU A 1 116 ? -17.692 -6.157 20.487 1.00 79.94 116 LEU A O 1
ATOM 955 N N . ARG A 1 117 ? -18.365 -6.692 18.421 1.00 74.31 117 ARG A N 1
ATOM 956 C CA . ARG A 1 117 ? -19.546 -5.812 18.452 1.00 74.31 117 ARG A CA 1
ATOM 957 C C . ARG A 1 117 ? -20.735 -6.454 19.158 1.00 74.31 117 ARG A C 1
ATOM 959 O O . ARG A 1 117 ? -21.583 -5.716 19.661 1.00 74.31 117 ARG A O 1
ATOM 966 N N . VAL A 1 118 ? -20.802 -7.784 19.209 1.00 64.06 118 VAL A N 1
ATOM 967 C CA . VAL A 1 118 ? -21.914 -8.529 19.820 1.00 64.06 118 VAL A CA 1
ATOM 968 C C . VAL A 1 118 ? -21.889 -8.419 21.353 1.00 64.06 118 VAL A C 1
ATOM 970 O O . VAL A 1 118 ? -22.943 -8.378 21.986 1.00 64.06 118 VAL A O 1
ATOM 973 N N . ASP A 1 119 ? -20.710 -8.220 21.946 1.00 54.41 119 ASP A N 1
ATOM 974 C CA . ASP A 1 119 ? -20.493 -8.244 23.397 1.00 54.41 119 ASP A CA 1
ATOM 975 C C . ASP A 1 119 ? -20.545 -6.876 24.095 1.00 54.41 119 ASP A C 1
ATOM 977 O O . ASP A 1 119 ? -19.954 -6.708 25.159 1.00 54.41 119 ASP A O 1
ATOM 981 N N . THR A 1 120 ? -21.255 -5.867 23.576 1.00 54.75 120 THR A N 1
ATOM 982 C CA . THR A 1 120 ? -21.539 -4.699 24.434 1.00 54.75 120 THR A CA 1
ATOM 983 C C . THR A 1 120 ? -22.703 -5.071 25.356 1.00 54.75 120 THR A C 1
ATOM 985 O O . THR A 1 120 ? -23.848 -5.048 24.890 1.00 54.75 120 THR A O 1
ATOM 988 N N . PRO A 1 121 ? -22.479 -5.433 26.640 1.00 51.66 121 PRO A N 1
ATOM 989 C CA . PRO A 1 121 ? -23.580 -5.790 27.516 1.00 51.66 121 PRO A CA 1
ATOM 990 C C . PRO A 1 121 ? -24.532 -4.602 27.590 1.00 51.66 121 PRO A C 1
ATOM 992 O O . PRO A 1 121 ? -24.118 -3.465 27.842 1.00 51.66 121 PRO A O 1
ATOM 995 N N . ALA A 1 122 ? -25.820 -4.869 27.375 1.00 53.12 122 ALA A N 1
ATOM 996 C CA . ALA A 1 122 ? -26.865 -3.928 27.731 1.00 53.12 122 ALA A CA 1
ATOM 997 C C . ALA A 1 122 ? -26.595 -3.463 29.168 1.00 53.12 122 ALA A C 1
ATOM 999 O O . ALA A 1 122 ? -26.512 -4.285 30.084 1.00 53.12 122 ALA A O 1
ATOM 1000 N N . ILE A 1 123 ? -26.411 -2.157 29.376 1.00 53.31 123 ILE A N 1
ATOM 1001 C CA . ILE A 1 123 ? -26.323 -1.607 30.728 1.00 53.31 123 ILE A CA 1
ATOM 1002 C C . ILE A 1 123 ? -27.710 -1.803 31.335 1.00 53.31 123 ILE A C 1
ATOM 1004 O O . ILE A 1 123 ? -28.630 -1.027 31.079 1.00 53.31 123 ILE A O 1
ATOM 1008 N N . VAL A 1 124 ? -27.878 -2.887 32.090 1.00 49.47 124 VAL A N 1
ATOM 1009 C CA . VAL A 1 124 ? -29.097 -3.150 32.847 1.00 49.47 124 VAL A CA 1
ATOM 1010 C C . VAL A 1 124 ? -29.051 -2.246 34.069 1.00 49.47 124 VAL A C 1
ATOM 1012 O O . VAL A 1 124 ? -28.378 -2.535 35.061 1.00 49.47 124 VAL A O 1
ATOM 1015 N N . ASP A 1 125 ? -29.758 -1.124 33.995 1.00 49.19 125 ASP A N 1
ATOM 1016 C CA . ASP A 1 125 ? -30.019 -0.306 35.170 1.00 49.19 125 ASP A CA 1
ATOM 1017 C C . ASP A 1 125 ? -30.973 -1.075 36.098 1.00 49.19 125 ASP A C 1
ATOM 1019 O O . ASP A 1 125 ? -32.190 -1.131 35.898 1.00 49.19 125 ASP A O 1
ATOM 1023 N N . LYS A 1 126 ? -30.396 -1.702 37.131 1.00 50.47 126 LYS A N 1
ATOM 1024 C CA . LYS A 1 126 ? -31.110 -2.529 38.118 1.00 50.47 126 LYS A CA 1
ATOM 1025 C C . LYS A 1 126 ? -32.211 -1.775 38.876 1.00 50.47 126 LYS A C 1
ATOM 1027 O O . LYS A 1 126 ? -33.011 -2.423 39.541 1.00 50.47 126 LYS A O 1
ATOM 1032 N N . LYS A 1 127 ? -32.268 -0.438 38.806 1.00 50.62 127 LYS A N 1
ATOM 1033 C CA . LYS A 1 127 ? -33.319 0.360 39.460 1.00 50.62 127 LYS A CA 1
ATOM 1034 C C . LYS A 1 127 ? -34.546 0.618 38.588 1.00 50.62 127 LYS A C 1
ATOM 1036 O O . LYS A 1 127 ? -35.612 0.859 39.143 1.00 50.62 127 LYS A O 1
ATOM 1041 N N . SER A 1 128 ? -34.415 0.579 37.262 1.00 54.97 128 SER A N 1
ATOM 1042 C CA . SER A 1 128 ? -35.503 0.924 36.335 1.00 54.97 128 SER A CA 1
ATOM 1043 C C . SER A 1 128 ? -36.051 -0.272 35.551 1.00 54.97 128 SER A C 1
ATOM 1045 O O . SER A 1 128 ? -37.095 -0.146 34.918 1.00 54.97 128 SER A O 1
ATOM 1047 N N . GLY A 1 129 ? -35.384 -1.433 35.596 1.00 48.28 129 GLY A N 1
ATOM 1048 C CA . GLY A 1 129 ? -35.816 -2.634 34.867 1.00 48.28 129 GLY A CA 1
ATOM 1049 C C . GLY A 1 129 ? -35.711 -2.498 33.344 1.00 48.28 129 GLY A C 1
ATOM 1050 O O . GLY A 1 129 ? -36.289 -3.294 32.611 1.00 48.28 129 GLY A O 1
ATOM 1051 N N . VAL A 1 130 ? -34.994 -1.482 32.855 1.00 44.91 130 VAL A N 1
ATOM 1052 C CA . VAL A 1 130 ? -34.877 -1.179 31.428 1.00 44.91 130 VAL A CA 1
ATOM 1053 C C . VAL A 1 130 ? -33.636 -1.860 30.866 1.00 44.91 130 VAL A C 1
ATOM 1055 O O . VAL A 1 130 ? -32.507 -1.495 31.191 1.00 44.91 130 VAL A O 1
ATOM 1058 N N . THR A 1 131 ? -33.853 -2.811 29.963 1.00 43.88 131 THR A N 1
ATOM 1059 C CA . THR A 1 131 ? -32.798 -3.379 29.124 1.00 43.88 131 THR A CA 1
ATOM 1060 C C . THR A 1 131 ? -32.538 -2.423 27.962 1.00 43.88 131 THR A C 1
ATOM 1062 O O . THR A 1 131 ? -33.365 -2.295 27.060 1.00 43.88 131 THR A O 1
ATOM 1065 N N . ILE A 1 132 ? -31.410 -1.710 27.980 1.00 50.84 132 ILE A N 1
ATOM 1066 C CA . ILE A 1 132 ? -30.978 -0.892 26.839 1.00 50.84 132 ILE A CA 1
ATOM 1067 C C . ILE A 1 132 ? -30.166 -1.796 25.909 1.00 50.84 132 ILE A C 1
ATOM 1069 O O . ILE A 1 132 ? -28.952 -1.918 26.057 1.00 50.84 132 ILE A O 1
ATOM 1073 N N . THR A 1 133 ? -30.837 -2.473 24.980 1.00 44.81 133 THR A N 1
ATOM 1074 C CA . THR A 1 133 ? -30.173 -3.131 23.847 1.00 44.81 133 THR A CA 1
ATOM 1075 C C . THR A 1 133 ? -29.709 -2.083 22.838 1.00 44.81 133 THR A C 1
ATOM 1077 O O . THR A 1 133 ? -30.358 -1.050 22.661 1.00 44.81 133 THR A O 1
ATOM 1080 N N . GLY A 1 134 ? -28.549 -2.341 22.233 1.00 49.47 134 GLY A N 1
ATOM 1081 C CA . GLY A 1 134 ? -27.820 -1.417 21.371 1.00 49.47 134 GLY A CA 1
ATOM 1082 C C . GLY A 1 134 ? -28.615 -0.839 20.197 1.00 49.47 134 GLY A C 1
ATOM 1083 O O . GLY A 1 134 ? -29.663 -1.344 19.813 1.00 49.47 134 GLY A O 1
ATOM 1084 N N . SER A 1 135 ? -28.042 0.239 19.652 1.00 45.88 135 SER A N 1
ATOM 1085 C CA . SER A 1 135 ? -28.487 1.048 18.508 1.00 45.88 135 SER A CA 1
ATOM 1086 C C . SER A 1 135 ? -29.740 1.910 18.698 1.00 45.88 135 SER A C 1
ATOM 1088 O O . SER A 1 135 ? -30.566 1.989 17.796 1.00 45.88 135 SER A O 1
ATOM 1090 N N . LYS A 1 136 ? -29.861 2.637 19.814 1.00 46.78 136 LYS A N 1
ATOM 1091 C CA . LYS A 1 136 ? -30.636 3.887 19.788 1.00 46.78 136 LYS A CA 1
ATOM 1092 C C . LYS A 1 136 ? -29.690 5.049 19.528 1.00 46.78 136 LYS A C 1
ATOM 1094 O O . LYS A 1 136 ? -28.730 5.260 20.270 1.00 46.78 136 LYS A O 1
ATOM 1099 N N . SER A 1 137 ? -29.943 5.789 18.456 1.00 51.62 137 SER A N 1
ATOM 1100 C CA . SER A 1 137 ? -29.300 7.076 18.219 1.00 51.62 137 SER A CA 1
ATOM 1101 C C . SER A 1 137 ? -29.519 7.984 19.437 1.00 51.62 137 SER A C 1
ATOM 1103 O O . SER A 1 137 ? -30.517 7.864 20.148 1.00 51.62 137 SER A O 1
ATOM 1105 N N . VAL A 1 138 ? -28.602 8.921 19.698 1.00 53.81 138 VAL A N 1
ATOM 1106 C CA . VAL A 1 138 ? -28.727 9.864 20.832 1.00 53.81 138 VAL A CA 1
ATOM 1107 C C . VAL A 1 138 ? -30.099 10.559 20.836 1.00 53.81 138 VAL A C 1
ATOM 1109 O O . VAL A 1 138 ? -30.645 10.824 21.903 1.00 53.81 138 VAL A O 1
ATOM 1112 N N . ARG A 1 139 ? -30.690 10.784 19.654 1.00 49.94 139 ARG A N 1
ATOM 1113 C CA . ARG A 1 139 ? -32.045 11.328 19.491 1.00 49.94 139 ARG A CA 1
ATOM 1114 C C . ARG A 1 139 ? -33.122 10.417 20.074 1.00 49.94 139 ARG A C 1
ATOM 1116 O O . ARG A 1 139 ? -33.916 10.886 20.877 1.00 49.94 139 ARG A O 1
ATOM 1123 N N . GLU A 1 140 ? -33.090 9.126 19.770 1.00 55.34 140 GLU A N 1
ATOM 1124 C CA . GLU A 1 140 ? -34.070 8.166 20.292 1.00 55.34 140 GLU A CA 1
ATOM 1125 C C . GLU A 1 140 ? -33.940 7.978 21.809 1.00 55.34 140 GLU A C 1
ATOM 1127 O O . GLU A 1 140 ? -34.937 7.762 22.486 1.00 55.34 140 GLU A O 1
ATOM 1132 N N . ILE A 1 141 ? -32.737 8.107 22.380 1.00 56.66 141 ILE A N 1
ATOM 1133 C CA . ILE A 1 141 ? -32.543 8.078 23.842 1.00 56.66 141 ILE A CA 1
ATOM 1134 C C . ILE A 1 141 ? -33.151 9.324 24.502 1.00 56.66 141 ILE A C 1
ATOM 1136 O O . ILE A 1 141 ? -33.711 9.238 25.597 1.00 56.66 141 ILE A O 1
ATOM 1140 N N . VAL A 1 142 ? -33.029 10.486 23.855 1.00 56.16 142 VAL A N 1
ATOM 1141 C CA . VAL A 1 142 ? -33.613 11.743 24.338 1.00 56.16 142 VAL A CA 1
ATOM 1142 C C . VAL A 1 142 ? -35.138 11.690 24.248 1.00 56.16 142 VAL A C 1
ATOM 1144 O O . VAL A 1 142 ? -35.801 12.000 25.233 1.00 56.16 142 VAL A O 1
ATOM 1147 N N . GLU A 1 143 ? -35.695 11.223 23.133 1.00 57.78 143 GLU A N 1
ATOM 1148 C CA . GLU A 1 143 ? -37.144 11.077 22.939 1.00 57.78 143 GLU A CA 1
ATOM 1149 C C . GLU A 1 143 ? -37.762 10.064 23.914 1.00 57.78 143 GLU A C 1
ATOM 1151 O O . GLU A 1 143 ? -38.797 10.336 24.518 1.00 57.78 143 GLU A O 1
ATOM 1156 N N . ASP A 1 144 ? -37.090 8.939 24.163 1.00 57.59 144 ASP A N 1
ATOM 1157 C CA . ASP A 1 144 ? -37.556 7.907 25.096 1.00 57.59 144 ASP A CA 1
ATOM 1158 C C . ASP A 1 144 ? -37.438 8.369 26.569 1.00 57.59 144 ASP A C 1
ATOM 1160 O O . ASP A 1 144 ? -38.249 7.997 27.415 1.00 57.59 144 ASP A O 1
ATOM 1164 N N . LYS A 1 145 ? -36.483 9.256 26.897 1.00 53.81 145 LYS A N 1
ATOM 1165 C CA . LYS A 1 145 ? -36.428 9.925 28.214 1.00 53.81 145 LYS A CA 1
ATOM 1166 C C . LYS A 1 145 ? -37.503 10.997 28.385 1.00 53.81 145 LYS A C 1
ATOM 1168 O O . LYS A 1 145 ? -38.022 11.138 29.490 1.00 53.81 145 LYS A O 1
ATOM 1173 N N . ILE A 1 146 ? -37.848 11.723 27.323 1.00 55.00 146 ILE A N 1
ATOM 1174 C CA . ILE A 1 146 ? -38.973 12.669 27.324 1.00 55.00 146 ILE A CA 1
ATOM 1175 C C . ILE A 1 146 ? -40.290 11.899 27.525 1.00 55.00 146 ILE A C 1
ATOM 1177 O O . ILE A 1 146 ? -41.101 12.284 28.363 1.00 55.00 146 ILE A O 1
ATOM 1181 N N . ALA A 1 147 ? -40.460 10.748 26.864 1.00 57.22 147 ALA A N 1
ATOM 1182 C CA . ALA A 1 147 ? -41.651 9.903 26.989 1.00 57.22 147 ALA A CA 1
ATOM 1183 C C . ALA A 1 147 ? -41.831 9.261 28.382 1.00 57.22 147 ALA A C 1
ATOM 1185 O O . ALA A 1 147 ? -42.957 8.980 28.789 1.00 57.22 147 ALA A O 1
ATOM 1186 N N . ARG A 1 148 ? -40.745 9.041 29.137 1.00 58.06 148 ARG A N 1
ATOM 1187 C CA . ARG A 1 148 ? -40.765 8.380 30.460 1.00 58.06 148 ARG A CA 1
ATOM 1188 C C . ARG A 1 148 ? -40.880 9.340 31.650 1.00 58.06 148 ARG A C 1
ATOM 1190 O O . ARG A 1 148 ? -40.658 8.924 32.784 1.00 58.06 148 ARG A O 1
ATOM 1197 N N . GLY A 1 149 ? -41.238 10.601 31.407 1.00 57.16 149 GLY A N 1
ATOM 1198 C CA . GLY A 1 149 ? -41.456 11.585 32.467 1.00 57.16 149 GLY A CA 1
ATOM 1199 C C . GLY A 1 149 ? -40.154 12.174 32.999 1.00 57.16 149 GLY A C 1
ATOM 1200 O O . GLY A 1 149 ? -39.893 12.141 34.201 1.00 57.16 149 GLY A O 1
ATOM 1201 N N . ALA A 1 150 ? -39.312 12.705 32.107 1.00 66.12 150 ALA A N 1
ATOM 1202 C CA . ALA A 1 150 ? -38.233 13.587 32.533 1.00 66.12 150 ALA A CA 1
ATOM 1203 C C . ALA A 1 150 ? -38.825 14.736 33.367 1.00 66.12 150 ALA A C 1
ATOM 1205 O O . ALA A 1 150 ? -39.792 15.371 32.953 1.00 66.12 150 ALA A O 1
ATOM 1206 N N . ASN A 1 151 ? -38.252 15.001 34.544 1.00 75.38 151 ASN A N 1
ATOM 1207 C CA . ASN A 1 151 ? -38.656 16.158 35.333 1.00 75.38 151 ASN A CA 1
ATOM 1208 C C . ASN A 1 151 ? -38.397 17.410 34.499 1.00 75.38 151 ASN A C 1
ATOM 1210 O O . ASN A 1 151 ? -37.275 17.632 34.047 1.00 75.38 151 ASN A O 1
ATOM 1214 N N . GLU A 1 152 ? -39.421 18.225 34.297 1.00 82.50 152 GLU A N 1
ATOM 1215 C CA . GLU A 1 152 ? -39.280 19.519 33.646 1.00 82.50 152 GLU A CA 1
ATOM 1216 C C . GLU A 1 152 ? -39.210 20.616 34.705 1.00 82.50 152 GLU A C 1
ATOM 1218 O O . GLU A 1 152 ? -39.878 20.575 35.742 1.00 82.50 152 GLU A O 1
ATOM 1223 N N . CYS A 1 153 ? -38.383 21.629 34.463 1.00 81.75 153 CYS A N 1
ATOM 1224 C CA . CYS A 1 153 ? -38.442 22.845 35.256 1.00 81.75 153 CYS A CA 1
ATOM 1225 C C . CYS A 1 153 ? -39.720 23.623 34.900 1.00 81.75 153 CYS A C 1
ATOM 1227 O O . CYS A 1 153 ? -40.366 23.363 33.889 1.00 81.75 153 CYS A O 1
ATOM 1229 N N . ARG A 1 154 ? -40.060 24.660 35.673 1.00 79.31 154 ARG A N 1
ATOM 1230 C CA . ARG A 1 154 ? -41.266 25.477 35.416 1.00 79.31 154 ARG A CA 1
ATOM 1231 C C . ARG A 1 154 ? -41.289 26.199 34.056 1.00 79.31 154 ARG A C 1
ATOM 1233 O O . ARG A 1 154 ? -42.321 26.755 33.704 1.00 79.31 154 ARG A O 1
ATOM 1240 N N . ASN A 1 155 ? -40.179 26.189 33.316 1.00 81.44 155 ASN A N 1
ATOM 1241 C CA . ASN A 1 155 ? -40.074 26.715 31.953 1.00 81.44 155 ASN A CA 1
ATOM 1242 C C . ASN A 1 155 ? -40.077 25.611 30.869 1.00 81.44 155 ASN A C 1
ATOM 1244 O O . ASN A 1 155 ? -39.768 25.912 29.723 1.00 81.44 155 ASN A O 1
ATOM 1248 N N . GLY A 1 156 ? -40.373 24.349 31.206 1.00 79.75 156 GLY A N 1
ATOM 1249 C CA . GLY A 1 156 ? -40.438 23.241 30.237 1.00 79.75 156 GLY A CA 1
ATOM 1250 C C . GLY A 1 156 ? -39.076 22.709 29.775 1.00 79.75 156 GLY A C 1
ATOM 1251 O O . GLY A 1 156 ? -38.972 22.038 28.755 1.00 79.75 156 GLY A O 1
ATOM 1252 N N . HIS A 1 157 ? -37.993 23.028 30.487 1.00 83.50 157 HIS A N 1
ATOM 1253 C CA . HIS A 1 157 ? -36.667 22.480 30.185 1.00 83.50 157 HIS A CA 1
ATOM 1254 C C . HIS A 1 157 ? -36.385 21.245 31.032 1.00 83.50 157 HIS A C 1
ATOM 1256 O O . HIS A 1 157 ? -36.811 21.184 32.184 1.00 83.50 157 HIS A O 1
ATOM 1262 N N . ILE A 1 158 ? -35.540 20.348 30.527 1.00 83.19 158 ILE A N 1
ATOM 1263 C CA . ILE A 1 158 ? -35.074 19.173 31.270 1.00 83.19 158 ILE A CA 1
ATOM 1264 C C . ILE A 1 158 ? -34.437 19.605 32.605 1.00 83.19 158 ILE A C 1
ATOM 1266 O O . ILE A 1 158 ? -33.523 20.443 32.649 1.00 83.19 158 ILE A O 1
ATOM 1270 N N . ALA A 1 159 ? -34.942 19.036 33.694 1.00 82.62 159 ALA A N 1
ATOM 1271 C CA . ALA A 1 159 ? -34.480 19.226 35.059 1.00 82.62 159 ALA A CA 1
ATOM 1272 C C . ALA A 1 159 ? -33.812 17.957 35.611 1.00 82.62 159 ALA A C 1
ATOM 1274 O O . ALA A 1 159 ? -34.023 16.844 35.128 1.00 82.62 159 ALA A O 1
ATOM 1275 N N . ASP A 1 160 ? -32.961 18.143 36.619 1.00 80.25 160 ASP A N 1
ATOM 1276 C CA . ASP A 1 160 ? -32.308 17.058 37.344 1.00 80.25 160 ASP A CA 1
ATOM 1277 C C . ASP A 1 160 ? -33.303 16.288 38.242 1.00 80.25 160 ASP A C 1
ATOM 1279 O O . ASP A 1 160 ? -34.487 16.617 38.364 1.00 80.25 160 ASP A O 1
ATOM 1283 N N . GLN A 1 161 ? -32.815 15.241 38.913 1.00 77.75 161 GLN A N 1
ATOM 1284 C CA . GLN A 1 161 ? -33.616 14.444 39.856 1.00 77.75 161 GLN A CA 1
ATOM 1285 C C . GLN A 1 161 ? -34.121 15.249 41.069 1.00 77.75 161 GLN A C 1
ATOM 1287 O O . GLN A 1 161 ? -34.994 14.778 41.791 1.00 77.75 161 GLN A O 1
ATOM 1292 N N . TYR A 1 162 ? -33.593 16.455 41.285 1.00 75.50 162 TYR A N 1
ATOM 1293 C CA . TYR A 1 162 ? -33.947 17.360 42.374 1.00 75.50 162 TYR A CA 1
ATOM 1294 C C . TYR A 1 162 ? -34.824 18.538 41.898 1.00 75.50 162 TYR A C 1
ATOM 1296 O O . TYR A 1 162 ? -35.141 19.420 42.695 1.00 75.50 162 TYR A O 1
ATOM 1304 N N . GLY A 1 163 ? -35.226 18.567 40.620 1.00 77.31 163 GLY A N 1
ATOM 1305 C CA . GLY A 1 163 ? -36.092 19.596 40.038 1.00 77.31 163 GLY A CA 1
ATOM 1306 C C . GLY A 1 163 ? -35.379 20.880 39.588 1.00 77.31 163 GLY A C 1
ATOM 1307 O O . GLY A 1 163 ? -36.049 21.849 39.223 1.00 77.31 163 GLY A O 1
ATOM 1308 N N . TYR A 1 164 ? -34.042 20.918 39.576 1.00 82.69 164 TYR A N 1
ATOM 1309 C CA . TYR A 1 164 ? -33.277 22.058 39.061 1.00 82.69 164 TYR A CA 1
ATOM 1310 C C . TYR A 1 164 ? -33.062 21.957 37.555 1.00 82.69 164 TYR A C 1
ATOM 1312 O O . TYR A 1 164 ? -32.692 20.911 37.031 1.00 82.69 164 TYR A O 1
ATOM 1320 N N . CYS A 1 165 ? -33.226 23.073 36.849 1.00 87.00 165 CYS A N 1
ATOM 1321 C CA . CYS A 1 165 ? -33.032 23.125 35.405 1.00 87.00 165 CYS A CA 1
ATOM 1322 C C . CYS A 1 165 ? -31.561 22.896 35.018 1.00 87.00 165 CYS A C 1
ATOM 1324 O O . CYS A 1 165 ? -30.662 23.498 35.608 1.00 87.00 165 CYS A O 1
ATOM 1326 N N . MET A 1 166 ? -31.321 22.084 33.982 1.00 83.69 166 MET A N 1
ATOM 1327 C CA . MET A 1 166 ? -29.972 21.832 33.457 1.00 83.69 166 MET A CA 1
ATOM 1328 C C . MET A 1 166 ? -29.443 22.943 32.536 1.00 83.69 166 MET A C 1
ATOM 1330 O O . MET A 1 166 ? -28.249 22.987 32.250 1.00 83.69 166 MET A O 1
ATOM 1334 N N . GLN A 1 167 ? -30.296 23.861 32.072 1.00 83.62 167 GLN A N 1
ATOM 1335 C CA . GLN A 1 167 ? -29.850 25.019 31.297 1.00 83.62 167 GLN A CA 1
ATOM 1336 C C . GLN A 1 167 ? -29.313 26.108 32.225 1.00 83.62 167 GLN A C 1
ATOM 1338 O O . GLN A 1 167 ? -30.062 26.649 33.035 1.00 83.62 167 GLN A O 1
ATOM 1343 N N . LEU A 1 168 ? -28.034 26.457 32.074 1.00 79.56 168 LEU A N 1
ATOM 1344 C CA . LEU A 1 168 ? -27.321 27.393 32.951 1.00 79.56 168 LEU A CA 1
ATOM 1345 C C . LEU A 1 168 ? -28.004 28.768 33.056 1.00 79.56 168 LEU A C 1
ATOM 1347 O O . LEU A 1 168 ? -28.084 29.320 34.153 1.00 79.56 168 LEU A O 1
ATOM 1351 N N . ASP A 1 169 ? -28.586 29.258 31.961 1.00 80.88 169 ASP A N 1
ATOM 1352 C CA . ASP A 1 169 ? -29.225 30.579 31.895 1.00 80.88 169 ASP A CA 1
ATOM 1353 C C . ASP A 1 169 ? -30.684 30.593 32.386 1.00 80.88 169 ASP A C 1
ATOM 1355 O O . ASP A 1 169 ? -31.310 31.650 32.493 1.00 80.88 169 ASP A O 1
ATOM 1359 N N . CYS A 1 170 ? -31.257 29.432 32.713 1.00 85.00 170 CYS A N 1
ATOM 1360 C CA . CYS A 1 170 ? -32.619 29.356 33.224 1.00 85.00 170 CYS A CA 1
ATOM 1361 C C . CYS A 1 170 ? -32.675 29.805 34.688 1.00 85.00 170 CYS A C 1
ATOM 1363 O O . CYS A 1 170 ? -31.894 29.337 35.508 1.00 85.00 170 CYS A O 1
ATOM 1365 N N . LYS A 1 171 ? -33.674 30.620 35.057 1.00 85.00 171 LYS A N 1
ATOM 1366 C CA . LYS A 1 171 ? -33.910 31.084 36.442 1.00 85.00 171 LYS A CA 1
ATOM 1367 C C . LYS A 1 171 ? -33.986 29.951 37.481 1.00 85.00 171 LYS A C 1
ATOM 1369 O O . LYS A 1 171 ? -33.732 30.182 38.658 1.00 85.00 171 LYS A O 1
ATOM 1374 N N . TYR A 1 172 ? -34.355 28.746 37.045 1.00 84.50 172 TYR A N 1
ATOM 1375 C CA . TYR A 1 172 ? -34.496 27.548 37.879 1.00 84.50 172 TYR A CA 1
ATOM 1376 C C . TYR A 1 172 ? -33.248 26.648 37.881 1.00 84.50 172 TYR A C 1
ATOM 1378 O O . TYR A 1 172 ? -33.302 25.530 38.391 1.00 84.50 172 TYR A O 1
ATOM 1386 N N . SER A 1 173 ? -32.141 27.090 37.282 1.00 88.00 173 SER A N 1
ATOM 1387 C CA . SER A 1 173 ? -30.866 26.373 37.289 1.00 88.00 173 SER A CA 1
ATOM 1388 C C . SER A 1 173 ? -30.082 26.654 38.572 1.00 88.00 173 SER A C 1
ATOM 1390 O O . SER A 1 173 ? -30.203 27.722 39.173 1.00 88.00 173 SER A O 1
ATOM 1392 N N . ARG A 1 174 ? -29.214 25.717 38.977 1.00 83.38 174 ARG A N 1
ATOM 1393 C CA . ARG A 1 174 ? -28.292 25.930 40.112 1.00 83.38 174 ARG A CA 1
ATOM 1394 C C . ARG A 1 174 ? -27.257 27.028 39.843 1.00 83.38 174 ARG A C 1
ATOM 1396 O O . ARG A 1 174 ? -26.686 27.572 40.783 1.00 83.38 174 ARG A O 1
ATOM 1403 N N . GLY A 1 175 ? -26.990 27.321 38.570 1.00 80.38 175 GLY A N 1
ATOM 1404 C CA . GLY A 1 175 ? -25.991 28.296 38.135 1.00 80.38 175 GLY A CA 1
ATOM 1405 C C . GLY A 1 175 ? -26.539 29.706 37.912 1.00 80.38 175 GLY A C 1
ATOM 1406 O O . GLY A 1 175 ? -25.751 30.606 37.621 1.00 80.38 175 GLY A O 1
ATOM 1407 N N . TYR A 1 176 ? -27.854 29.917 38.035 1.00 84.38 176 TYR A N 1
ATOM 1408 C CA . TYR A 1 176 ? -28.476 31.181 37.658 1.00 84.38 176 TYR A CA 1
ATOM 1409 C C . TYR A 1 176 ? -28.001 32.346 38.526 1.00 84.38 176 TYR A C 1
ATOM 1411 O O . TYR A 1 176 ? -28.114 32.338 39.754 1.00 84.38 176 TYR A O 1
ATOM 1419 N N . ARG A 1 177 ? -27.528 33.404 37.867 1.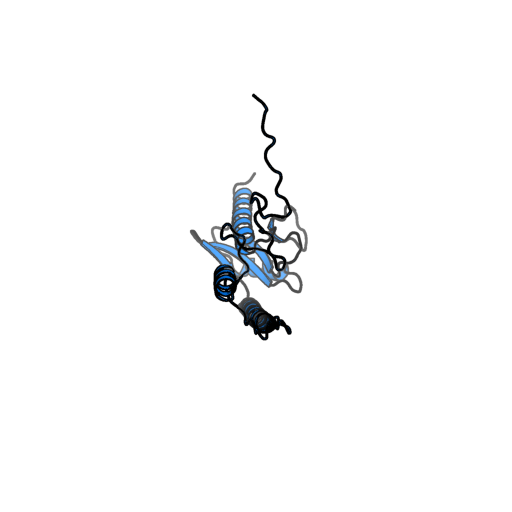00 80.62 177 ARG A N 1
ATOM 1420 C CA . ARG A 1 177 ? -27.188 34.678 38.501 1.00 80.62 177 ARG A CA 1
ATOM 1421 C C . ARG A 1 177 ? -28.144 35.741 37.990 1.00 80.62 177 ARG A C 1
ATOM 1423 O O . ARG A 1 177 ? -28.115 36.082 36.812 1.00 80.62 177 ARG A O 1
ATOM 1430 N N . ALA A 1 178 ? -28.977 36.277 38.881 1.00 79.50 178 ALA A N 1
ATOM 1431 C CA . ALA A 1 178 ? -29.894 37.347 38.516 1.00 79.50 178 ALA A CA 1
ATOM 1432 C C . ALA A 1 178 ? -29.108 38.557 37.972 1.00 79.50 178 ALA A C 1
ATOM 1434 O O . ALA A 1 178 ? -28.134 38.985 38.606 1.00 79.50 178 ALA A O 1
ATOM 1435 N N . PRO A 1 179 ? -29.505 39.124 36.820 1.00 80.50 179 PRO A N 1
ATOM 1436 C CA . PRO A 1 179 ? -28.858 40.313 36.293 1.00 80.50 179 PRO A CA 1
ATOM 1437 C C . PRO A 1 179 ? -28.996 41.458 37.302 1.00 80.50 179 PRO A C 1
ATOM 1439 O O . PRO A 1 179 ? -30.083 41.738 37.809 1.00 80.50 179 PRO A O 1
ATOM 1442 N N . LYS A 1 180 ? -27.873 42.111 37.624 1.00 80.19 180 LYS A N 1
ATOM 1443 C CA . LYS A 1 180 ? -27.851 43.244 38.557 1.00 80.19 180 LYS A CA 1
ATOM 1444 C C . LYS A 1 180 ? -28.665 44.389 37.955 1.00 80.19 180 LYS A C 1
ATOM 1446 O O . LYS A 1 180 ? -28.282 44.946 36.928 1.00 80.19 180 LYS A O 1
ATOM 1451 N N . VAL A 1 181 ? -29.773 44.746 38.601 1.00 77.75 181 VAL A N 1
ATOM 1452 C CA . VAL A 1 181 ? -30.579 45.909 38.218 1.00 77.75 181 VAL A CA 1
ATOM 1453 C C . VAL A 1 181 ? -29.708 47.155 38.386 1.00 77.75 181 VAL A C 1
ATOM 1455 O O . VAL A 1 181 ? -29.315 47.494 39.503 1.00 77.75 181 VAL A O 1
ATOM 1458 N N . LYS A 1 182 ? -29.372 47.834 37.283 1.00 69.06 182 LYS A N 1
ATOM 1459 C CA . LYS A 1 182 ? -28.771 49.170 37.354 1.00 69.06 182 LYS A CA 1
ATOM 1460 C C . LYS A 1 182 ? -29.842 50.110 37.905 1.00 69.06 182 LYS A C 1
ATOM 1462 O O . LYS A 1 182 ? -30.862 50.310 37.248 1.00 69.06 182 LYS A O 1
ATOM 1467 N N . LYS A 1 183 ? -29.640 50.639 39.116 1.00 67.12 183 LYS A N 1
ATOM 1468 C CA . LYS A 1 183 ? -30.468 51.738 39.631 1.00 67.12 183 LYS A CA 1
ATOM 1469 C C . LYS A 1 183 ? -30.319 52.914 38.657 1.00 67.12 183 LYS A C 1
ATOM 1471 O O . LYS A 1 183 ? -29.189 53.309 38.375 1.00 67.12 183 LYS A O 1
ATOM 1476 N N . LYS A 1 184 ? -31.443 53.354 38.084 1.00 56.94 184 LYS A N 1
ATOM 1477 C CA . LYS A 1 184 ? -31.551 54.638 37.383 1.00 56.94 184 LYS A CA 1
ATOM 1478 C C . LYS A 1 184 ? -31.458 55.772 38.391 1.00 56.94 184 LYS A C 1
ATOM 1480 O O . LYS A 1 184 ? -31.932 55.554 39.530 1.00 56.94 184 LYS A O 1
#

Sequence (184 aa):
MSEAFDRGRSFENKVRKIMSSKLQLNIKRDKQSGAGIHKQDIRDQYGQLPLFIECKDHKTTKLKEWWREADGKSNFGQAPVVVFPDNEEVLCVMRFEDLLNIVRESMDWKDTAEDLRVDTPAIVDKKSGVTITGSKSVREIVEDKIARGANECRNGHIADQYGYCMQLDCKYSRGYRAPKVKKK

Radius of gyration: 30.59 Å; chains: 1; bounding box: 66×71×64 Å

Foldseek 3Di:
DDPQVVQQVVQLVVVQVVCCVPVVFPKDADPDDDPDLQDARIATPVNPALAREDEDEDPDDPPVVQQCVQVNNDDPRHWRKYWYDDPPDIDIDTDPVVVVVVVVVVVVVVVVVVVVVVPPAQPCPVVPRDRDDDDDDPVNVVVVCVVVCQQAAPVRAGDDPVRAHPDLCDPRHPNHDPPDDDDD

pLDDT: mean 78.64, std 15.31, range [43.22, 95.75]

Secondary structure (DSSP, 8-state):
--HHHHHHHHHHHHHHHHHHHHH---EEE----S--TT--SEEESSS---EEEEE---SS--HHHHHHHHHHHPPTT-EEEEEEEETTEEEEE--HHHHHHHHHHHHHHHHHHHHHHHT----EETTTTEE--S---HHHHHHHHHHTTPPBPTTS-BB-TTS-BSSTTSTTBTT---------